Protein AF-A0A2V2ZQM9-F1 (afdb_monomer_lite)

Sequence (238 aa):
MFIYQLVKEYKKRFGFKNILLRNVKMNKWILFYLLTSVCFPIIISILFYFDLIIWMVLSIVVYFIILYFGGEQHKKKMIKLKPTNTLGYDVQPFRKMLSEIFSITSDEQLLRLDEIIKREISAVEYNRKYPLSDIIRQLFVALLITGLLSYAFFEIRDGNTEKATPLLAAYILVIGFTITLSGFLKQIREFGSSSYLNDISFLIHLSLLEVSIQTNPKQELEEDNYHLVLPSRKDKHK

Secondary structure (DSSP, 8-state):
-HHHHHHHHHHHHHSHHHHHHHHHHH-THHHHHHHHHHHHHHHHHHHHHTT-HHHHHHHHHHHHHHHHHHHHHHHHHHHHH--TT-TTT-SHHHHHHHHHHH---SHHHHHHHHHHHHHHHHHHHHHHS--HHHHHHHHHHHHHHHHHHHHHHHHHHTT-HHHHHHHHHHHHHHHHHHHHHHHHHHHHHHTSHHHHHHHHHHHHHHHHHHHHHHHHHHHHHHHHHHS-----TT-S--

pLDDT: mean 73.61, std 12.18, range [36.97, 90.56]

Organism: NCBI:txid665099

Foldseek 3Di:
DVLVVVLVVCCVQPNPVNVVVVLCVLPVCVVVLVVLLVCLLVVLLVCLVVVVVVVNVVSVVVNVVSVVVVVVVSVVSCVVCLDPPDLVRDLVVVVCCCCVPVVDDDLVSLVVVLVVLVVVLVVVVVVPVDVVVVVVVVVVLVCVLVVLVVVLVVCVVVVNVVVNSVSVSVSSSSVSVVVSVVVVVVVVVCSDSSVSSVSSSVSSVVVVVVVVVVVVVVVVVVVVVVPPPDDDPPPDDD

Structure (mmCIF, N/CA/C/O backbone):
data_AF-A0A2V2ZQM9-F1
#
_entry.id   AF-A0A2V2ZQM9-F1
#
loop_
_atom_site.group_PDB
_atom_site.id
_atom_site.type_symbol
_atom_site.label_atom_id
_atom_site.label_alt_id
_atom_site.label_comp_id
_atom_site.label_asym_id
_atom_site.label_entity_id
_atom_site.label_seq_id
_atom_site.pdbx_PDB_ins_code
_atom_site.Cartn_x
_atom_site.Cartn_y
_atom_site.Cartn_z
_atom_site.occupancy
_atom_site.B_iso_or_equiv
_atom_site.auth_seq_id
_atom_site.auth_comp_id
_atom_site.auth_asym_id
_atom_site.auth_atom_id
_atom_site.pdbx_PDB_model_num
ATOM 1 N N . MET A 1 1 ? -16.090 17.924 12.529 1.00 65.62 1 MET A N 1
ATOM 2 C CA . MET A 1 1 ? -15.029 18.082 13.558 1.00 65.62 1 MET A CA 1
ATOM 3 C C . MET A 1 1 ? -14.818 16.807 14.380 1.00 65.62 1 MET A C 1
ATOM 5 O O . MET A 1 1 ? -13.676 16.384 14.509 1.00 65.62 1 MET A O 1
ATOM 9 N N . PHE A 1 2 ? -15.888 16.152 14.847 1.00 74.75 2 PHE A N 1
ATOM 10 C CA . PHE A 1 2 ? -15.822 14.882 15.590 1.00 74.75 2 PHE A CA 1
ATOM 11 C C . PHE A 1 2 ? -15.135 13.735 14.819 1.00 74.75 2 PHE A C 1
ATOM 13 O O . PHE A 1 2 ? -14.158 13.177 15.307 1.00 74.75 2 PHE A O 1
ATOM 20 N N . ILE A 1 3 ? -15.551 13.454 13.573 1.00 73.81 3 ILE A N 1
ATOM 21 C CA . ILE A 1 3 ? -14.949 12.398 12.727 1.00 73.81 3 ILE A CA 1
ATOM 22 C C . ILE A 1 3 ? -13.438 12.614 12.540 1.00 73.81 3 ILE A C 1
ATOM 24 O O . ILE A 1 3 ? -12.645 11.681 12.614 1.00 73.81 3 ILE A O 1
ATOM 28 N N . TYR A 1 4 ? -13.011 13.864 12.357 1.00 75.19 4 TYR A N 1
ATOM 29 C CA . TYR A 1 4 ? -11.595 14.198 12.217 1.00 75.19 4 TYR A CA 1
ATOM 30 C C . TYR A 1 4 ? -10.792 13.898 13.493 1.00 75.19 4 TYR A C 1
ATOM 32 O O . TYR A 1 4 ? -9.694 13.348 13.415 1.00 75.19 4 TYR A O 1
ATOM 40 N N . GLN A 1 5 ? -11.335 14.220 14.673 1.00 78.19 5 GLN A N 1
ATOM 41 C CA . GLN A 1 5 ? -10.710 13.879 15.956 1.00 78.19 5 GLN A CA 1
ATOM 42 C C . GLN A 1 5 ? -10.673 12.363 16.187 1.00 78.19 5 GLN A C 1
ATOM 44 O O . GLN A 1 5 ? -9.638 11.847 16.606 1.00 78.19 5 GLN A O 1
ATOM 49 N N . LEU A 1 6 ? -11.747 11.654 15.832 1.00 79.00 6 LEU A N 1
ATOM 50 C CA . LEU A 1 6 ? -11.833 10.194 15.872 1.00 79.00 6 LEU A CA 1
ATOM 51 C C . LEU A 1 6 ? -10.734 9.551 15.013 1.00 79.00 6 LEU A C 1
ATOM 53 O O . LEU A 1 6 ? -9.946 8.754 15.513 1.00 79.00 6 LEU A O 1
ATOM 57 N N . VAL A 1 7 ? -10.595 9.972 13.752 1.00 79.44 7 VAL A N 1
ATOM 58 C CA . VAL A 1 7 ? -9.541 9.486 12.845 1.00 79.44 7 VAL A CA 1
ATOM 59 C C . VAL A 1 7 ? -8.144 9.856 13.354 1.00 79.44 7 VAL A C 1
ATOM 61 O O . VAL A 1 7 ? -7.204 9.073 13.210 1.00 79.44 7 VAL A O 1
ATOM 64 N N . LYS A 1 8 ? -7.974 11.031 13.971 1.00 81.75 8 LYS A N 1
ATOM 65 C CA . LYS A 1 8 ? -6.686 11.473 14.525 1.00 81.75 8 LYS A CA 1
ATOM 66 C C . LYS A 1 8 ? -6.245 10.609 15.708 1.00 81.75 8 LYS A C 1
ATOM 68 O O . LYS A 1 8 ? -5.095 10.167 15.728 1.00 81.75 8 LYS A O 1
ATOM 73 N N . GLU A 1 9 ? -7.131 10.349 16.664 1.00 79.38 9 GLU A N 1
ATOM 74 C CA . GLU A 1 9 ? -6.835 9.476 17.808 1.00 79.38 9 GLU A CA 1
ATOM 75 C C . GLU A 1 9 ? -6.686 8.014 17.379 1.00 79.38 9 GLU A C 1
ATOM 77 O O . GLU A 1 9 ? -5.758 7.328 17.820 1.00 79.38 9 GLU A O 1
ATOM 82 N N . TYR A 1 10 ? -7.496 7.571 16.415 1.00 78.88 10 TYR A N 1
ATOM 83 C CA . TYR A 1 10 ? -7.333 6.272 15.774 1.00 78.88 10 TYR A CA 1
ATOM 84 C C . TYR A 1 10 ? -5.939 6.119 15.156 1.00 78.88 10 TYR A C 1
ATOM 86 O O . TYR A 1 10 ? -5.198 5.201 15.503 1.00 78.88 10 TYR A O 1
ATOM 94 N N . LYS A 1 11 ? -5.507 7.080 14.333 1.00 80.19 11 LYS A N 1
ATOM 95 C CA . LYS A 1 11 ? -4.166 7.107 13.731 1.00 80.19 11 LYS A CA 1
ATOM 96 C C . LYS A 1 11 ? -3.056 7.164 14.783 1.00 80.19 11 LYS A C 1
ATOM 98 O O . LYS A 1 11 ? -1.988 6.588 14.582 1.00 80.19 11 LYS A O 1
ATOM 103 N N . LYS A 1 12 ? -3.273 7.845 15.909 1.00 79.94 12 LYS A N 1
ATOM 104 C CA . LYS A 1 12 ? -2.277 7.946 16.983 1.00 79.94 12 LYS A CA 1
ATOM 105 C C . LYS A 1 12 ? -2.029 6.608 17.672 1.00 79.94 12 LYS A C 1
ATOM 107 O O . LYS A 1 12 ? -0.885 6.349 18.034 1.00 79.94 12 LYS A O 1
ATOM 112 N N . ARG A 1 13 ? -3.057 5.767 17.850 1.00 72.44 13 ARG A N 1
ATOM 113 C CA . ARG A 1 13 ? -2.917 4.449 18.499 1.00 72.44 13 ARG A CA 1
ATOM 114 C C . ARG A 1 13 ? -2.646 3.323 17.496 1.00 72.44 13 ARG A C 1
ATOM 116 O O . ARG A 1 13 ? -1.727 2.537 17.719 1.00 72.44 13 ARG A O 1
ATOM 123 N N . PHE A 1 14 ? -3.357 3.307 16.372 1.00 72.06 14 PHE A N 1
ATOM 124 C CA . PHE A 1 14 ? -3.354 2.230 15.374 1.00 72.06 14 PHE A CA 1
ATOM 125 C C . PHE A 1 14 ? -2.719 2.614 14.030 1.00 72.06 14 PHE A C 1
ATOM 127 O O . PHE A 1 14 ? -2.782 1.846 13.081 1.00 72.06 14 PHE A O 1
ATOM 134 N N . GLY A 1 15 ? -2.092 3.784 13.911 1.00 74.12 15 GLY A N 1
ATOM 135 C CA . GLY A 1 15 ? -1.482 4.206 12.651 1.00 74.12 15 GLY A CA 1
ATOM 136 C C . GLY A 1 15 ? -0.219 3.430 12.273 1.00 74.12 15 GLY A C 1
ATOM 137 O O . GLY A 1 15 ? 0.411 2.755 13.095 1.00 74.12 15 GLY A O 1
ATOM 138 N N . PHE A 1 16 ? 0.200 3.620 11.018 1.00 69.31 16 PHE A N 1
ATOM 139 C CA . PHE A 1 16 ? 1.351 2.958 10.393 1.00 69.31 16 PHE A CA 1
ATOM 140 C C . PHE A 1 16 ? 2.598 2.891 11.280 1.00 69.31 16 PHE A C 1
ATOM 142 O O . PHE A 1 16 ? 3.175 1.822 11.447 1.00 69.31 16 PHE A O 1
ATOM 149 N N . LYS A 1 17 ? 2.997 4.012 11.899 1.00 75.62 17 LYS A N 1
ATOM 150 C CA . LYS A 1 17 ? 4.209 4.082 12.731 1.00 75.62 17 LYS A CA 1
ATOM 151 C C . LYS A 1 17 ? 4.166 3.088 13.896 1.00 75.62 17 LYS A C 1
ATOM 153 O O . LYS A 1 17 ? 5.154 2.406 14.152 1.00 75.62 17 LYS A O 1
ATOM 158 N N . ASN A 1 18 ? 3.031 2.989 14.584 1.00 74.38 18 ASN A N 1
ATOM 159 C CA . ASN A 1 18 ? 2.887 2.104 15.739 1.00 74.38 18 ASN A CA 1
ATOM 160 C C . ASN A 1 18 ? 2.771 0.643 15.320 1.00 74.38 18 ASN A C 1
ATOM 162 O O . ASN A 1 18 ? 3.360 -0.221 15.968 1.00 74.38 18 ASN A O 1
ATOM 166 N N . ILE A 1 19 ? 2.061 0.371 14.221 1.00 72.81 19 ILE A N 1
ATOM 167 C CA . ILE A 1 19 ? 1.987 -0.974 13.643 1.00 72.81 19 ILE A CA 1
ATOM 168 C C . ILE A 1 19 ? 3.387 -1.428 13.214 1.00 72.81 19 ILE A C 1
ATOM 170 O O . ILE A 1 19 ? 3.806 -2.520 13.587 1.00 72.81 19 ILE A O 1
ATOM 174 N N . LEU A 1 20 ? 4.146 -0.582 12.513 1.00 72.06 20 LEU A N 1
ATOM 175 C CA . LEU A 1 20 ? 5.498 -0.897 12.061 1.00 72.06 20 LEU A CA 1
ATOM 176 C C . LEU A 1 20 ? 6.443 -1.122 13.246 1.00 72.06 20 LEU A C 1
ATOM 178 O O . LEU A 1 20 ? 7.112 -2.150 13.299 1.00 72.06 20 LEU A O 1
ATOM 182 N N . LEU A 1 21 ? 6.444 -0.229 14.243 1.00 76.94 21 LEU A N 1
ATOM 183 C CA . LEU A 1 21 ? 7.242 -0.398 15.463 1.00 76.94 21 LEU A CA 1
ATOM 184 C C . LEU A 1 21 ? 6.904 -1.699 16.202 1.00 76.94 21 LEU A C 1
ATOM 186 O O . LEU A 1 21 ? 7.806 -2.396 16.667 1.00 76.94 21 LEU A O 1
ATOM 190 N N . ARG A 1 22 ? 5.620 -2.054 16.301 1.00 72.81 22 ARG A N 1
ATOM 191 C CA . ARG A 1 22 ? 5.189 -3.313 16.918 1.00 72.81 22 ARG A CA 1
ATOM 192 C C . ARG A 1 22 ? 5.639 -4.521 16.103 1.00 72.81 22 ARG A C 1
ATOM 194 O O . ARG A 1 22 ? 6.179 -5.462 16.678 1.00 72.81 22 ARG A O 1
ATOM 201 N N . ASN A 1 23 ? 5.460 -4.488 14.786 1.00 72.12 23 ASN A N 1
ATOM 202 C CA . ASN A 1 23 ? 5.855 -5.582 13.904 1.00 72.12 23 ASN A CA 1
ATOM 203 C C . ASN A 1 23 ? 7.372 -5.809 13.946 1.00 72.12 23 ASN A C 1
ATOM 205 O O . ASN A 1 23 ? 7.807 -6.954 14.010 1.00 72.12 23 ASN A O 1
ATOM 209 N N . VAL A 1 24 ? 8.173 -4.740 14.015 1.00 76.81 24 VAL A N 1
ATOM 210 C CA . VAL A 1 24 ? 9.631 -4.825 14.208 1.00 76.81 24 VAL A CA 1
ATOM 211 C C . VAL A 1 24 ? 9.984 -5.427 15.572 1.00 76.81 24 VAL A C 1
ATOM 213 O O . VAL A 1 24 ? 10.869 -6.279 15.650 1.00 76.81 24 VAL A O 1
ATOM 216 N N . LYS A 1 25 ? 9.278 -5.050 16.650 1.00 75.81 25 LYS A N 1
ATOM 217 C CA . LYS A 1 25 ? 9.479 -5.655 17.982 1.00 75.81 25 LYS A CA 1
ATOM 218 C C . LYS A 1 25 ? 9.134 -7.148 18.004 1.00 75.81 25 LYS A C 1
ATOM 220 O O . LYS A 1 25 ? 9.867 -7.926 18.604 1.00 75.81 25 LYS A O 1
ATOM 225 N N . MET A 1 26 ? 8.048 -7.550 17.346 1.00 70.19 26 MET A N 1
ATOM 226 C CA . MET A 1 26 ? 7.597 -8.946 17.282 1.00 70.19 26 MET A CA 1
ATOM 227 C C . MET A 1 26 ? 8.436 -9.812 16.339 1.00 70.19 26 MET A C 1
ATOM 229 O O . MET A 1 26 ? 8.630 -11.004 16.582 1.00 70.19 26 MET A O 1
ATOM 233 N N . ASN A 1 27 ? 8.917 -9.236 15.240 1.00 74.75 27 ASN A N 1
ATOM 234 C CA . ASN A 1 27 ? 9.713 -9.938 14.251 1.00 74.75 27 ASN A CA 1
ATOM 235 C C . ASN A 1 27 ? 10.838 -9.043 13.730 1.00 74.75 27 ASN A C 1
ATOM 237 O O . ASN A 1 27 ? 10.686 -8.370 12.714 1.00 74.75 27 ASN A O 1
ATOM 241 N N . LYS A 1 28 ? 12.007 -9.103 14.380 1.00 74.00 28 LYS A N 1
ATOM 242 C CA . LYS A 1 28 ? 13.205 -8.364 13.943 1.00 74.00 28 LYS A CA 1
ATOM 243 C C . LYS A 1 28 ? 13.591 -8.662 12.482 1.00 74.00 28 LYS A C 1
ATOM 245 O O . LYS A 1 28 ? 14.090 -7.781 11.793 1.00 74.00 28 LYS A O 1
ATOM 250 N N . TRP A 1 29 ? 13.270 -9.862 11.985 1.00 75.44 29 TRP A N 1
ATOM 251 C CA . TRP A 1 29 ? 13.488 -10.277 10.593 1.00 75.44 29 TRP A CA 1
ATOM 252 C C . TRP A 1 29 ? 12.661 -9.491 9.568 1.00 75.44 29 TRP A C 1
ATOM 254 O O . TRP A 1 29 ? 13.022 -9.465 8.397 1.00 75.44 29 TRP A O 1
ATOM 264 N N . ILE A 1 30 ? 11.596 -8.795 9.984 1.00 74.25 30 ILE A N 1
ATOM 265 C CA . ILE A 1 30 ? 10.796 -7.966 9.073 1.00 74.25 30 ILE A CA 1
ATOM 266 C C . ILE A 1 30 ? 11.623 -6.841 8.442 1.00 74.25 30 ILE A C 1
ATOM 268 O O . ILE A 1 30 ? 11.402 -6.483 7.288 1.00 74.25 30 ILE A O 1
ATOM 272 N N . LEU A 1 31 ? 12.609 -6.325 9.185 1.00 77.38 31 LEU A N 1
ATOM 273 C CA . LEU A 1 31 ? 13.514 -5.288 8.707 1.00 77.38 31 LEU A CA 1
ATOM 274 C C . LEU A 1 31 ? 14.449 -5.832 7.621 1.00 77.38 31 LEU A C 1
ATOM 276 O O . LEU A 1 31 ? 14.716 -5.139 6.646 1.00 77.38 31 LEU A O 1
ATOM 280 N N . PHE A 1 32 ? 14.890 -7.086 7.767 1.00 77.56 32 PHE A N 1
ATOM 281 C CA . PHE A 1 32 ? 15.699 -7.770 6.763 1.00 77.56 32 PHE A CA 1
ATOM 282 C C . PHE A 1 32 ? 14.916 -7.937 5.458 1.00 77.56 32 PHE A C 1
ATOM 284 O O . PHE A 1 32 ? 15.410 -7.533 4.415 1.00 77.56 32 PHE A O 1
ATOM 291 N N . TYR A 1 33 ? 13.666 -8.412 5.512 1.00 79.12 33 TYR A N 1
ATOM 292 C CA . TYR A 1 33 ? 12.836 -8.561 4.307 1.00 79.12 33 TYR A CA 1
ATOM 293 C C . TYR A 1 33 ? 12.563 -7.225 3.602 1.00 79.12 33 TYR A C 1
ATOM 295 O O . TYR A 1 33 ? 12.641 -7.148 2.375 1.00 79.12 33 TYR A O 1
ATOM 303 N N . LEU A 1 34 ? 12.287 -6.163 4.368 1.00 76.69 34 LEU A N 1
ATOM 304 C CA . LEU A 1 34 ? 12.129 -4.811 3.825 1.00 76.69 34 LEU A CA 1
ATOM 305 C C . LEU A 1 34 ? 13.411 -4.327 3.143 1.00 76.69 34 LEU A C 1
ATOM 307 O O . LEU A 1 34 ? 13.354 -3.824 2.024 1.00 76.69 34 LEU A O 1
ATOM 311 N N . LEU A 1 35 ? 14.563 -4.521 3.789 1.00 82.06 35 LEU A N 1
ATOM 312 C CA . LEU A 1 35 ? 15.858 -4.141 3.235 1.00 82.06 35 LEU A CA 1
ATOM 313 C C . LEU A 1 35 ? 16.157 -4.916 1.947 1.00 82.06 35 LEU A C 1
ATOM 315 O O . LEU A 1 35 ? 16.511 -4.307 0.943 1.00 82.06 35 LEU A O 1
ATOM 319 N N . THR A 1 36 ? 15.936 -6.235 1.933 1.00 78.75 36 THR A N 1
ATOM 320 C CA . THR A 1 36 ? 16.098 -7.061 0.729 1.00 78.75 36 THR A CA 1
ATOM 321 C C . THR A 1 36 ? 15.213 -6.560 -0.410 1.00 78.75 36 THR A C 1
ATOM 323 O O . THR A 1 36 ? 15.677 -6.477 -1.542 1.00 78.75 36 THR A O 1
ATOM 326 N N . SER A 1 37 ? 13.971 -6.156 -0.127 1.00 74.94 37 SER A N 1
ATOM 327 C CA . SER A 1 37 ? 13.068 -5.622 -1.151 1.00 74.94 37 SER A CA 1
ATOM 328 C C . SER A 1 37 ? 13.504 -4.281 -1.733 1.00 74.94 37 SER A C 1
ATOM 330 O O . SER A 1 37 ? 13.250 -4.036 -2.908 1.00 74.94 37 SER A O 1
ATOM 332 N N . VAL A 1 38 ? 14.151 -3.424 -0.943 1.00 80.00 38 VAL A N 1
ATOM 333 C CA . VAL A 1 38 ? 14.656 -2.124 -1.415 1.00 80.00 38 VAL A CA 1
ATOM 334 C C . VAL A 1 38 ? 15.996 -2.272 -2.137 1.00 80.00 38 VAL A C 1
ATOM 336 O O . VAL A 1 38 ? 16.249 -1.571 -3.112 1.00 80.00 38 VAL A O 1
ATOM 339 N N . CYS A 1 39 ? 16.854 -3.189 -1.690 1.00 81.62 39 CYS A N 1
ATOM 340 C CA . CYS A 1 39 ? 18.163 -3.421 -2.298 1.00 81.62 39 CYS A CA 1
ATOM 341 C C . CYS A 1 39 ? 18.090 -4.244 -3.591 1.00 81.62 39 CYS A C 1
ATOM 343 O O . CYS A 1 39 ? 18.988 -4.140 -4.424 1.00 81.62 39 CYS A O 1
ATOM 345 N N . PHE A 1 40 ? 17.040 -5.043 -3.788 1.00 82.44 40 PHE A N 1
ATOM 346 C CA . PHE A 1 40 ? 16.920 -5.932 -4.944 1.00 82.44 40 PHE A CA 1
ATOM 347 C C . PHE A 1 40 ? 17.015 -5.222 -6.314 1.00 82.44 40 PHE A C 1
ATOM 349 O O . PHE A 1 40 ? 17.824 -5.664 -7.131 1.00 82.44 40 PHE A O 1
ATOM 356 N N . PRO A 1 41 ? 16.317 -4.096 -6.577 1.00 79.06 41 PRO A N 1
ATOM 357 C CA . PRO A 1 41 ? 16.458 -3.362 -7.838 1.00 79.06 41 PRO A CA 1
ATOM 358 C C . PRO A 1 41 ? 17.889 -2.867 -8.088 1.00 79.06 41 PRO A C 1
ATOM 360 O O . PRO A 1 41 ? 18.359 -2.875 -9.223 1.00 79.06 41 PRO A O 1
ATOM 363 N N . ILE A 1 42 ? 18.601 -2.474 -7.027 1.00 83.06 42 ILE A N 1
ATOM 364 C CA . ILE A 1 42 ? 19.990 -2.000 -7.105 1.00 83.06 42 ILE A CA 1
ATOM 365 C C . ILE A 1 42 ? 20.911 -3.159 -7.497 1.00 83.06 42 ILE A C 1
ATOM 367 O O . ILE A 1 42 ? 21.720 -3.020 -8.409 1.00 83.06 42 ILE A O 1
ATOM 371 N N . ILE A 1 43 ? 20.749 -4.319 -6.852 1.00 84.56 43 ILE A N 1
ATOM 372 C CA . ILE A 1 43 ? 21.539 -5.524 -7.136 1.00 84.56 43 ILE A CA 1
ATOM 373 C C . ILE A 1 43 ? 21.322 -5.982 -8.582 1.00 84.56 43 ILE A C 1
ATOM 375 O O . ILE A 1 43 ? 22.296 -6.222 -9.289 1.00 84.56 43 ILE A O 1
ATOM 379 N N . ILE A 1 44 ? 20.070 -6.038 -9.049 1.00 82.50 44 ILE A N 1
ATOM 380 C CA . ILE A 1 44 ? 19.748 -6.394 -10.440 1.00 82.50 44 ILE A CA 1
ATOM 381 C C . ILE A 1 44 ? 20.401 -5.418 -11.425 1.00 82.50 44 ILE A C 1
ATOM 383 O O . ILE A 1 44 ? 20.970 -5.849 -12.421 1.00 82.50 44 ILE A O 1
ATOM 387 N N . SER A 1 45 ? 20.375 -4.118 -11.129 1.00 77.44 45 SER A N 1
ATOM 388 C CA . SER A 1 45 ? 20.956 -3.092 -12.006 1.00 77.44 45 SER A CA 1
ATOM 389 C C . SER A 1 45 ? 22.477 -3.204 -12.107 1.00 77.44 45 SER A C 1
ATOM 391 O O . SER A 1 45 ? 23.035 -3.066 -13.192 1.00 77.44 45 SER A O 1
ATOM 393 N N . ILE A 1 46 ? 23.151 -3.501 -10.991 1.00 83.31 46 ILE A N 1
ATOM 394 C CA . ILE A 1 46 ? 24.598 -3.751 -10.968 1.00 83.31 46 ILE A CA 1
ATOM 395 C C . ILE A 1 46 ? 24.931 -5.013 -11.770 1.00 83.31 46 ILE A C 1
ATOM 397 O O . ILE A 1 46 ? 25.839 -4.997 -12.594 1.00 83.31 46 ILE A O 1
ATOM 401 N N . LEU A 1 47 ? 24.189 -6.103 -11.560 1.00 85.62 47 LEU A N 1
ATOM 402 C CA . LEU A 1 47 ? 24.414 -7.361 -12.278 1.00 85.62 47 LEU A CA 1
ATOM 403 C C . LEU A 1 47 ? 24.169 -7.225 -13.784 1.00 85.62 47 LEU A C 1
ATOM 405 O O . LEU A 1 47 ? 24.894 -7.835 -14.565 1.00 85.62 47 LEU A O 1
ATOM 409 N N . PHE A 1 48 ? 23.192 -6.406 -14.176 1.00 81.12 48 PHE A N 1
ATOM 410 C CA . PHE A 1 48 ? 22.940 -6.060 -15.571 1.00 81.12 48 PHE A CA 1
ATOM 411 C C . PHE A 1 48 ? 24.097 -5.250 -16.172 1.00 81.12 48 PHE A C 1
ATOM 413 O O . PHE A 1 48 ? 24.530 -5.552 -17.273 1.00 81.12 48 PHE A O 1
ATOM 420 N N . TYR A 1 49 ? 24.651 -4.277 -15.439 1.00 80.25 49 TYR A N 1
ATOM 421 C CA . TYR A 1 49 ? 25.792 -3.476 -15.907 1.00 80.25 49 TYR A CA 1
ATOM 422 C C . TYR A 1 49 ? 27.057 -4.310 -16.175 1.00 80.25 49 TYR A C 1
ATOM 424 O O . TYR A 1 49 ? 27.822 -3.995 -17.079 1.00 80.25 49 TYR A O 1
ATOM 432 N N . PHE A 1 50 ? 27.283 -5.368 -15.394 1.00 84.31 50 PHE A N 1
ATOM 433 C CA . PHE A 1 50 ? 28.429 -6.269 -15.562 1.00 84.31 50 PHE A CA 1
ATOM 434 C C . PHE A 1 50 ? 28.146 -7.472 -16.486 1.00 84.31 50 PHE A C 1
ATOM 436 O O . PHE A 1 50 ? 28.960 -8.392 -16.529 1.00 84.31 50 PHE A O 1
ATOM 443 N N . ASP A 1 51 ? 27.003 -7.503 -17.185 1.00 79.62 51 ASP A N 1
ATOM 444 C CA . ASP A 1 51 ? 26.572 -8.609 -18.061 1.00 79.62 51 ASP A CA 1
ATOM 445 C C . ASP A 1 51 ? 26.561 -9.998 -17.381 1.00 79.62 51 ASP A C 1
ATOM 447 O O . ASP A 1 51 ? 26.727 -11.053 -17.999 1.00 79.62 51 ASP A O 1
ATOM 451 N N . LEU A 1 52 ? 26.308 -10.036 -16.069 1.00 85.19 52 LEU A N 1
ATOM 452 C CA . LEU A 1 52 ? 26.317 -11.259 -15.263 1.00 85.19 52 LEU A CA 1
ATOM 453 C C . LEU A 1 52 ? 24.943 -11.954 -15.260 1.00 85.19 52 LEU A C 1
ATOM 455 O O . LEU A 1 52 ? 24.296 -12.103 -14.219 1.00 85.19 52 LEU A O 1
ATOM 459 N N . ILE A 1 53 ? 24.504 -12.425 -16.430 1.00 80.62 53 ILE A N 1
ATOM 460 C CA . ILE A 1 53 ? 23.152 -12.980 -16.656 1.00 80.62 53 ILE A CA 1
ATOM 461 C C . ILE A 1 53 ? 22.816 -14.139 -15.698 1.00 80.62 53 ILE A C 1
ATOM 463 O O . ILE A 1 53 ? 21.730 -14.167 -15.117 1.00 80.62 53 ILE A O 1
ATOM 467 N N . ILE A 1 54 ? 23.746 -15.076 -15.477 1.00 85.56 54 ILE A N 1
ATOM 468 C CA . ILE A 1 54 ? 23.532 -16.232 -14.581 1.00 85.56 54 ILE A CA 1
ATOM 469 C C . ILE A 1 54 ? 23.265 -15.768 -13.141 1.00 85.56 54 ILE A C 1
ATOM 471 O O . ILE A 1 54 ? 22.355 -16.263 -12.473 1.00 85.56 54 ILE A O 1
ATOM 475 N N . TRP A 1 55 ? 24.022 -14.775 -12.673 1.00 85.12 55 TRP A N 1
ATOM 476 C CA . TRP A 1 55 ? 23.872 -14.215 -11.331 1.00 85.12 55 TRP A CA 1
ATOM 477 C C . TRP A 1 55 ? 22.584 -13.408 -11.182 1.00 85.12 55 TRP A C 1
ATOM 479 O O . TRP A 1 55 ? 21.981 -13.416 -10.108 1.00 85.12 55 TRP A O 1
ATOM 489 N N . MET A 1 56 ? 22.125 -12.760 -12.254 1.00 83.88 56 MET A N 1
ATOM 490 C CA . MET A 1 56 ? 20.841 -12.059 -12.291 1.00 83.88 56 MET A CA 1
ATOM 491 C C . MET A 1 56 ? 19.667 -13.035 -12.121 1.00 83.88 56 MET A C 1
ATOM 493 O O . MET A 1 56 ? 18.797 -12.819 -11.280 1.00 83.88 56 MET A O 1
ATOM 497 N N . VAL A 1 57 ? 19.673 -14.161 -12.844 1.00 83.94 57 VAL A N 1
ATOM 498 C CA . VAL A 1 57 ? 18.642 -15.205 -12.691 1.00 83.94 57 VAL A CA 1
ATOM 499 C C . VAL A 1 57 ? 18.669 -15.796 -11.281 1.00 83.94 57 VAL A C 1
ATOM 501 O O . VAL A 1 57 ? 17.625 -15.911 -10.637 1.00 83.94 57 VAL A O 1
ATOM 504 N N . LEU A 1 58 ? 19.860 -16.110 -10.761 1.00 88.56 58 LEU A N 1
ATOM 505 C CA . LEU A 1 58 ? 20.013 -16.646 -9.409 1.00 88.56 58 LEU A CA 1
ATOM 506 C C . LEU A 1 58 ? 19.468 -15.680 -8.345 1.00 88.56 58 LEU A C 1
ATOM 508 O O . LEU A 1 58 ? 18.762 -16.099 -7.429 1.00 88.56 58 LEU A O 1
ATOM 512 N N . SER A 1 59 ? 19.752 -14.383 -8.471 1.00 85.88 59 SER A N 1
ATOM 513 C CA . SER A 1 59 ? 19.288 -13.376 -7.512 1.00 85.88 59 SER A CA 1
ATOM 514 C C . SER A 1 59 ? 17.772 -13.164 -7.563 1.00 85.88 59 SER A C 1
ATOM 516 O O . SER A 1 59 ? 17.166 -13.003 -6.502 1.00 85.88 59 SER A O 1
ATOM 518 N N . ILE A 1 60 ? 17.132 -13.268 -8.736 1.00 85.31 60 ILE A N 1
ATOM 519 C CA . ILE A 1 60 ? 15.660 -13.291 -8.855 1.00 85.31 60 ILE A CA 1
ATOM 520 C C . ILE A 1 60 ? 15.072 -14.480 -8.083 1.00 85.31 60 ILE A C 1
ATOM 522 O O . ILE A 1 60 ? 14.137 -14.312 -7.298 1.00 85.31 60 ILE A O 1
ATOM 526 N N . VAL A 1 61 ? 15.629 -15.680 -8.262 1.00 88.25 61 VAL A N 1
ATOM 527 C CA . VAL A 1 61 ? 15.151 -16.888 -7.568 1.00 88.25 61 VAL A CA 1
ATOM 528 C C . VAL A 1 61 ? 15.307 -16.745 -6.052 1.00 88.25 61 VAL A C 1
ATOM 530 O O . VAL A 1 61 ? 14.361 -16.996 -5.301 1.00 88.25 61 VAL A O 1
ATOM 533 N N . VAL A 1 62 ? 16.470 -16.276 -5.590 1.00 88.06 62 VAL A N 1
ATOM 534 C CA . VAL A 1 62 ? 16.733 -16.030 -4.163 1.00 88.06 62 VAL A CA 1
ATOM 535 C C . VAL A 1 62 ? 15.764 -14.993 -3.589 1.00 88.06 62 VAL A C 1
ATOM 537 O O . VAL A 1 62 ? 15.251 -15.184 -2.486 1.00 88.06 62 VAL A O 1
ATOM 540 N N . TYR A 1 63 ? 15.456 -13.931 -4.335 1.00 85.19 63 TYR A N 1
ATOM 541 C CA . TYR A 1 63 ? 14.499 -12.908 -3.917 1.00 85.19 63 TYR A CA 1
ATOM 542 C C . TYR A 1 63 ? 13.106 -13.488 -3.649 1.00 85.19 63 TYR A C 1
ATOM 544 O O . TYR A 1 63 ? 12.537 -13.255 -2.578 1.00 85.19 63 TYR A O 1
ATOM 552 N N . PHE A 1 64 ? 12.584 -14.308 -4.566 1.00 83.94 64 PHE A N 1
ATOM 553 C CA . PHE A 1 64 ? 11.286 -14.959 -4.381 1.00 83.94 64 PHE A CA 1
ATOM 554 C C . PHE A 1 64 ? 11.275 -15.922 -3.190 1.00 83.94 64 PHE A C 1
ATOM 556 O O . PHE A 1 64 ? 10.311 -15.929 -2.424 1.00 83.94 64 PHE A O 1
ATOM 563 N N . ILE A 1 65 ? 12.354 -16.683 -2.983 1.00 86.94 65 ILE A N 1
ATOM 564 C CA . ILE A 1 65 ? 12.492 -17.582 -1.828 1.00 86.94 65 ILE A CA 1
ATOM 565 C C . ILE A 1 65 ? 12.458 -16.785 -0.517 1.00 86.94 65 ILE A C 1
ATOM 567 O O . ILE A 1 65 ? 11.703 -17.127 0.396 1.00 86.94 65 ILE A O 1
ATOM 571 N N . ILE A 1 66 ? 13.233 -15.700 -0.424 1.00 84.94 66 ILE A N 1
ATOM 572 C CA . ILE A 1 66 ? 13.289 -14.853 0.775 1.00 84.94 66 ILE A CA 1
ATOM 573 C C . ILE A 1 66 ? 11.917 -14.242 1.072 1.00 84.94 66 ILE A C 1
ATOM 575 O O . ILE A 1 66 ? 11.474 -14.274 2.223 1.00 84.94 66 ILE A O 1
ATOM 579 N N . LEU A 1 67 ? 11.223 -13.724 0.054 1.00 81.62 67 LEU A N 1
ATOM 580 C CA . LEU A 1 67 ? 9.881 -13.168 0.223 1.00 81.62 67 LEU A CA 1
ATOM 581 C C . LEU A 1 67 ? 8.865 -14.221 0.669 1.00 81.62 67 LEU A C 1
ATOM 583 O O . LEU A 1 67 ? 8.080 -13.958 1.581 1.00 81.62 67 LEU A O 1
ATOM 587 N N . TYR A 1 68 ? 8.893 -15.409 0.064 1.00 83.38 68 TYR A N 1
ATOM 588 C CA . TYR A 1 68 ? 7.972 -16.491 0.396 1.00 83.38 68 TYR A CA 1
ATOM 589 C C . TYR A 1 68 ? 8.134 -16.940 1.853 1.00 83.38 68 TYR A C 1
ATOM 591 O O . TYR A 1 68 ? 7.176 -16.919 2.633 1.00 83.38 68 TYR A O 1
ATOM 599 N N . PHE A 1 69 ? 9.365 -17.265 2.263 1.00 82.50 69 PHE A N 1
ATOM 600 C CA . PHE A 1 69 ? 9.643 -17.657 3.645 1.00 82.50 69 PHE A CA 1
ATOM 601 C C . PHE A 1 69 ? 9.386 -16.515 4.631 1.00 82.50 69 PHE A C 1
ATOM 603 O O . PHE A 1 69 ? 8.879 -16.761 5.729 1.00 82.50 69 PHE A O 1
ATOM 610 N N . GLY A 1 70 ? 9.686 -15.271 4.251 1.00 77.88 70 GLY A N 1
ATOM 611 C CA . GLY A 1 70 ? 9.408 -14.105 5.081 1.00 77.88 70 GLY A CA 1
ATOM 612 C C . GLY A 1 70 ? 7.919 -13.879 5.321 1.00 77.88 70 GLY A C 1
ATOM 613 O O . GLY A 1 70 ? 7.513 -13.642 6.463 1.00 77.88 70 GLY A O 1
ATOM 614 N N . GLY A 1 71 ? 7.095 -14.030 4.282 1.00 75.56 71 GLY A N 1
ATOM 615 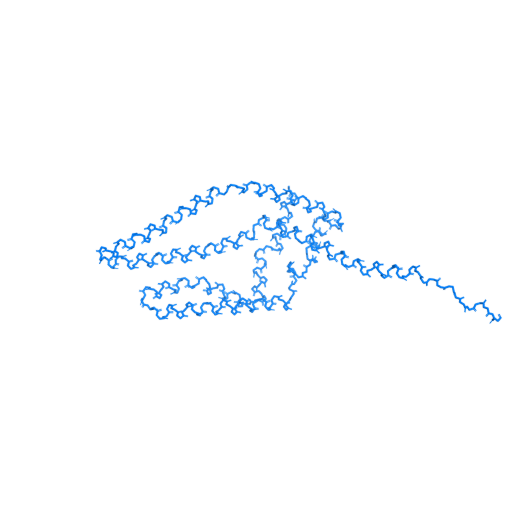C CA . GLY A 1 71 ? 5.640 -13.936 4.379 1.00 75.56 71 GLY A CA 1
ATOM 616 C C . GLY A 1 71 ? 5.049 -15.006 5.298 1.00 75.56 71 GLY A C 1
ATOM 617 O O . GLY A 1 71 ? 4.308 -14.688 6.232 1.00 75.56 71 GLY A O 1
ATOM 618 N N . GLU A 1 72 ? 5.443 -16.265 5.098 1.00 79.56 72 GLU A N 1
ATOM 619 C CA . GLU A 1 72 ? 4.985 -17.394 5.915 1.00 79.56 72 GLU A CA 1
ATOM 620 C C . GLU A 1 72 ? 5.409 -17.264 7.386 1.00 79.56 72 GLU A C 1
ATOM 622 O O . GLU A 1 72 ? 4.594 -17.453 8.296 1.00 79.56 72 GLU A O 1
ATOM 627 N N . GLN A 1 73 ? 6.664 -16.885 7.655 1.00 79.25 73 GLN A N 1
ATOM 628 C CA . GLN A 1 73 ? 7.125 -16.664 9.027 1.00 79.25 73 GLN A CA 1
ATOM 629 C C . GLN A 1 73 ? 6.380 -15.517 9.710 1.00 79.25 73 GLN A C 1
ATOM 631 O O . GLN A 1 73 ? 6.013 -15.634 10.884 1.00 79.25 73 GLN A O 1
ATOM 636 N N . HIS A 1 74 ? 6.148 -14.415 8.995 1.00 73.00 74 HIS A N 1
ATOM 637 C CA . HIS A 1 74 ? 5.413 -13.278 9.532 1.00 73.00 74 HIS A CA 1
ATOM 638 C C . HIS A 1 74 ? 3.974 -13.668 9.893 1.00 73.00 74 HIS A C 1
ATOM 640 O O . HIS A 1 74 ? 3.531 -13.412 11.015 1.00 73.00 74 HIS A O 1
ATOM 646 N N . LYS A 1 75 ? 3.280 -14.376 8.993 1.00 72.81 75 LYS A N 1
ATOM 647 C CA . LYS A 1 75 ? 1.911 -14.859 9.214 1.00 72.81 75 LYS A CA 1
ATOM 648 C C . LYS A 1 75 ? 1.827 -15.791 10.426 1.00 72.81 75 LYS A C 1
ATOM 650 O O . LYS A 1 75 ? 1.002 -15.576 11.313 1.00 72.81 75 LYS A O 1
ATOM 655 N N . LYS A 1 76 ? 2.731 -16.774 10.524 1.00 75.12 76 LYS A N 1
ATOM 656 C CA . LYS A 1 76 ? 2.775 -17.720 11.654 1.00 75.12 76 LYS A CA 1
ATOM 657 C C . LYS A 1 76 ? 3.026 -17.023 12.991 1.00 75.12 76 LYS A C 1
ATOM 659 O O . LYS A 1 76 ? 2.385 -17.365 13.984 1.00 75.12 76 LYS A O 1
ATOM 664 N N . LYS A 1 77 ? 3.931 -16.038 13.036 1.00 71.06 77 LYS A N 1
ATOM 665 C CA . LYS A 1 77 ? 4.201 -15.267 14.262 1.00 71.06 77 LYS A CA 1
ATOM 666 C C . LYS A 1 77 ? 3.033 -14.362 14.649 1.00 71.06 77 LYS A C 1
ATOM 668 O O . LYS A 1 77 ? 2.729 -14.280 15.835 1.00 71.06 77 LYS A O 1
ATOM 673 N N . MET A 1 78 ? 2.355 -13.735 13.686 1.00 65.50 78 MET A N 1
ATOM 674 C CA . MET A 1 78 ? 1.169 -12.918 13.967 1.00 65.50 78 MET A CA 1
ATOM 675 C C . MET A 1 78 ? 0.036 -13.731 14.602 1.00 65.50 78 MET A C 1
ATOM 677 O O . MET A 1 78 ? -0.552 -13.271 15.575 1.00 65.50 78 MET A O 1
ATOM 681 N N . ILE A 1 79 ? -0.229 -14.943 14.102 1.00 67.00 79 ILE A 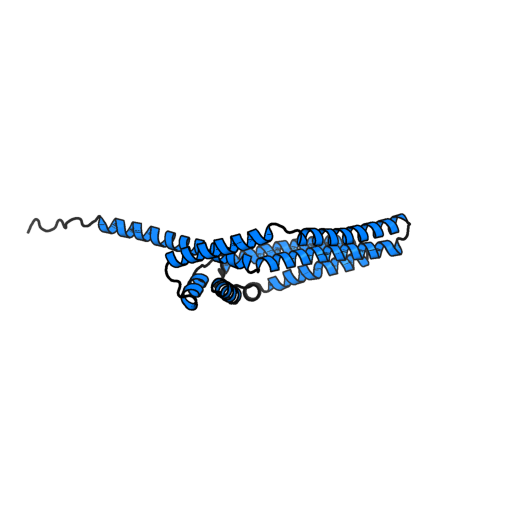N 1
ATOM 682 C CA . ILE A 1 79 ? -1.285 -15.818 14.639 1.00 67.00 79 ILE A CA 1
ATOM 683 C C . ILE A 1 79 ? -0.943 -16.284 16.062 1.00 67.00 79 ILE A C 1
ATOM 685 O O . ILE A 1 79 ? -1.797 -16.261 16.945 1.00 67.00 79 ILE A O 1
ATOM 689 N N . LYS A 1 80 ? 0.312 -16.687 16.308 1.00 64.19 80 LYS A N 1
ATOM 690 C CA . LYS A 1 80 ? 0.733 -17.212 17.619 1.00 64.19 80 LYS A CA 1
ATOM 691 C C . LYS A 1 80 ? 0.774 -16.152 18.718 1.00 64.19 80 LYS A C 1
ATOM 693 O O . LYS A 1 80 ? 0.478 -16.467 19.863 1.00 64.19 80 LYS A O 1
ATOM 698 N N . LEU A 1 81 ? 1.181 -14.926 18.391 1.00 59.47 81 LEU A N 1
ATOM 699 C CA . LEU A 1 81 ? 1.469 -13.902 19.397 1.00 59.47 81 LEU A CA 1
ATOM 700 C C . LEU A 1 81 ? 0.247 -13.085 19.836 1.00 59.47 81 LEU A C 1
ATOM 702 O O . LEU A 1 81 ? 0.404 -12.324 20.784 1.00 59.47 81 LEU A O 1
ATOM 706 N N . LYS A 1 82 ? -0.914 -13.211 19.162 1.00 60.28 82 LYS A N 1
ATOM 707 C CA . LYS A 1 82 ? -2.154 -12.430 19.407 1.00 60.28 82 LYS A CA 1
ATOM 708 C C . LYS A 1 82 ? -1.866 -11.034 19.991 1.00 60.28 82 LYS A C 1
ATOM 710 O O . LYS A 1 82 ? -2.187 -10.766 21.149 1.00 60.28 82 LYS A O 1
ATOM 715 N N . PRO A 1 83 ? -1.158 -10.166 19.251 1.00 54.97 83 PRO A N 1
ATOM 716 C CA . PRO A 1 83 ? -0.549 -8.996 19.863 1.00 54.97 83 PRO A CA 1
ATOM 717 C C . PRO A 1 83 ? -1.617 -8.053 20.407 1.00 54.97 83 PRO A C 1
ATOM 719 O O . PRO A 1 83 ? -2.566 -7.715 19.694 1.00 54.97 83 PRO A O 1
ATOM 722 N N . THR A 1 84 ? -1.428 -7.553 21.626 1.00 46.38 84 THR A N 1
ATOM 723 C CA . THR A 1 84 ? -2.292 -6.506 22.174 1.00 46.38 84 THR A CA 1
ATOM 724 C C . THR A 1 84 ? -2.352 -5.323 21.191 1.00 46.38 84 THR A C 1
ATOM 726 O O . THR A 1 84 ? -1.349 -4.920 20.583 1.00 46.38 84 THR A O 1
ATOM 729 N N . ASN A 1 85 ? -3.562 -4.804 20.956 1.00 48.69 85 ASN A N 1
ATOM 730 C CA . ASN A 1 85 ? -3.865 -3.751 19.973 1.00 48.69 85 ASN A CA 1
ATOM 731 C C . ASN A 1 85 ? -3.809 -4.178 18.488 1.00 48.69 85 ASN A C 1
ATOM 733 O O . ASN A 1 85 ? -3.669 -3.307 17.620 1.00 48.69 85 ASN A O 1
ATOM 737 N N . THR A 1 86 ? -3.838 -5.474 18.148 1.00 50.97 86 THR A N 1
ATOM 738 C CA . THR A 1 86 ? -4.049 -5.910 16.751 1.00 50.97 86 THR A CA 1
ATOM 739 C C . THR A 1 86 ? -5.531 -6.069 16.441 1.00 50.97 86 THR A C 1
ATOM 741 O O . THR A 1 86 ? -6.219 -6.925 16.980 1.00 50.97 86 THR A O 1
ATOM 744 N N . LEU A 1 87 ? -5.991 -5.243 15.506 1.00 50.88 87 LEU A N 1
ATOM 745 C CA . LEU A 1 87 ? -7.397 -5.069 15.145 1.00 50.88 87 LEU A CA 1
ATOM 746 C C . LEU A 1 87 ? -8.050 -6.307 14.511 1.00 50.88 87 LEU A C 1
ATOM 748 O O . LEU A 1 87 ? -9.266 -6.414 14.503 1.00 50.88 87 LEU A O 1
ATOM 752 N N . GLY A 1 88 ? -7.253 -7.255 14.007 1.00 52.44 88 GLY A N 1
ATOM 753 C CA . GLY A 1 88 ? -7.763 -8.516 13.460 1.00 52.44 88 GLY A CA 1
ATOM 754 C C . GLY A 1 88 ? -8.047 -9.604 14.503 1.00 52.44 88 GLY A C 1
ATOM 755 O O . GLY A 1 88 ? -8.567 -10.646 14.124 1.00 52.44 88 GLY A O 1
ATOM 756 N N . TYR A 1 89 ? -7.675 -9.405 15.776 1.00 53.00 89 TYR A N 1
ATOM 757 C CA . TYR A 1 89 ? -7.733 -10.459 16.801 1.00 53.00 89 TYR A CA 1
ATOM 758 C C . TYR A 1 89 ? -8.353 -10.029 18.139 1.00 53.00 89 TYR A C 1
ATOM 760 O O . TYR A 1 89 ? -8.732 -10.910 18.906 1.00 53.00 89 TYR A O 1
ATOM 768 N N . ASP A 1 90 ? -8.447 -8.727 18.435 1.00 59.28 90 ASP A N 1
ATOM 769 C CA . ASP A 1 90 ? -8.998 -8.222 19.700 1.00 59.28 90 ASP A CA 1
ATOM 770 C C . ASP A 1 90 ? -9.624 -6.823 19.527 1.00 59.28 90 ASP A C 1
ATOM 772 O O . ASP A 1 90 ? -8.949 -5.868 19.122 1.00 59.28 90 ASP A O 1
ATOM 776 N N . VAL A 1 91 ? -10.921 -6.707 19.834 1.00 69.69 91 VAL A N 1
ATOM 777 C CA . VAL A 1 91 ? -11.723 -5.474 19.724 1.00 69.69 91 VAL A CA 1
ATOM 778 C C . VAL A 1 91 ? -11.654 -4.631 21.001 1.00 69.69 91 VAL A C 1
ATOM 780 O O . VAL A 1 91 ? -11.959 -3.434 20.980 1.00 69.69 91 VAL A O 1
ATOM 783 N N . GLN A 1 92 ? -11.194 -5.196 22.122 1.00 70.12 92 GLN A N 1
ATOM 784 C CA . GLN A 1 92 ? -11.145 -4.485 23.399 1.00 70.12 92 GLN A CA 1
ATOM 785 C C . GLN A 1 92 ? -10.319 -3.191 23.375 1.00 70.12 92 GLN A C 1
ATOM 787 O O . GLN A 1 92 ? -10.779 -2.191 23.930 1.00 70.12 92 GLN A O 1
ATOM 792 N N . PRO A 1 93 ? -9.149 -3.120 22.711 1.00 70.69 93 PRO A N 1
ATOM 793 C CA . PRO A 1 93 ? -8.383 -1.882 22.592 1.00 70.69 93 PRO A CA 1
ATOM 794 C C . PRO A 1 93 ? -9.143 -0.752 21.895 1.00 70.69 93 PRO A C 1
ATOM 796 O O . PRO A 1 93 ? -8.955 0.423 22.221 1.00 70.69 93 PRO A O 1
ATOM 799 N N . PHE A 1 94 ? -9.990 -1.110 20.929 1.00 74.94 94 PHE A N 1
ATOM 800 C CA . PHE A 1 94 ? -10.838 -0.175 20.203 1.00 74.94 94 PHE A CA 1
ATOM 801 C C . PHE A 1 94 ? -12.015 0.284 21.074 1.00 74.94 94 PHE A C 1
ATOM 803 O O . PHE A 1 94 ? -12.214 1.489 21.226 1.00 74.94 94 PHE A O 1
ATOM 810 N N . ARG A 1 95 ? -12.713 -0.644 21.748 1.00 71.75 95 ARG A N 1
ATOM 811 C CA . ARG A 1 95 ? -13.770 -0.300 22.720 1.00 71.75 95 ARG A CA 1
ATOM 812 C C . ARG A 1 95 ? -13.250 0.605 23.834 1.00 71.75 95 ARG A C 1
ATOM 814 O O . ARG A 1 95 ? -13.869 1.620 24.128 1.00 71.75 95 ARG A O 1
ATOM 821 N N . LYS A 1 96 ? -12.074 0.297 24.384 1.00 78.19 96 LYS A N 1
ATOM 822 C CA . LYS A 1 96 ? -11.428 1.096 25.431 1.00 78.19 96 LYS A CA 1
ATOM 823 C C . LYS A 1 96 ? -11.097 2.514 24.957 1.00 78.19 96 LYS A C 1
ATOM 825 O O . LYS A 1 96 ? -11.306 3.467 25.695 1.00 78.19 96 LYS A O 1
ATOM 830 N N . MET A 1 97 ? -10.635 2.681 23.714 1.00 80.19 97 MET A N 1
ATOM 831 C CA . MET A 1 97 ? -10.454 4.016 23.125 1.00 80.19 97 MET A CA 1
ATOM 832 C C . MET A 1 97 ? -11.780 4.784 23.057 1.00 80.19 97 MET A C 1
ATOM 834 O O . MET A 1 97 ? -11.819 5.955 23.434 1.00 80.19 97 MET A O 1
ATOM 838 N N . LEU A 1 98 ? -12.843 4.147 22.559 1.00 78.25 98 LEU A N 1
ATOM 839 C CA . LEU A 1 98 ? -14.148 4.789 22.401 1.00 78.25 98 LEU A CA 1
ATOM 840 C C . LEU A 1 98 ? -14.774 5.172 23.749 1.00 78.25 98 LEU A C 1
ATOM 842 O O . LEU A 1 98 ? -15.309 6.273 23.872 1.00 78.25 98 LEU A O 1
ATOM 846 N N . SER A 1 99 ? -14.638 4.323 24.769 1.00 75.44 99 SER A N 1
ATOM 847 C CA . SER A 1 99 ? -15.155 4.596 26.109 1.00 75.44 99 SER A CA 1
ATOM 848 C C . SER A 1 99 ? -14.343 5.660 26.854 1.00 75.44 99 SER A C 1
ATOM 850 O O . SER A 1 99 ? -14.925 6.529 27.493 1.00 75.44 99 SER A O 1
ATOM 852 N N . GLU A 1 100 ? -13.007 5.621 26.776 1.00 79.00 100 GLU A N 1
ATOM 853 C CA . GLU A 1 100 ? -12.132 6.544 27.519 1.00 79.00 100 GLU A CA 1
ATOM 854 C C . GLU A 1 100 ? -12.095 7.954 26.921 1.00 79.00 100 GLU A C 1
ATOM 856 O O . GLU A 1 100 ? -12.019 8.927 27.664 1.00 79.00 100 GLU A O 1
ATOM 861 N N . ILE A 1 101 ? -12.096 8.076 25.588 1.00 76.69 101 ILE A N 1
ATOM 862 C CA . ILE A 1 101 ? -11.887 9.368 24.910 1.00 76.69 101 ILE A CA 1
ATOM 863 C C . ILE A 1 101 ? -13.211 10.007 24.495 1.00 76.69 101 ILE A C 1
ATOM 865 O O . ILE A 1 101 ? -13.356 11.224 24.577 1.00 76.69 101 ILE A O 1
ATOM 869 N N . PHE A 1 102 ? -14.162 9.201 24.020 1.00 74.69 102 PHE A N 1
ATOM 870 C CA . PHE A 1 102 ? -15.407 9.694 23.428 1.00 74.69 102 PHE A CA 1
ATOM 871 C C . PHE A 1 102 ? -16.643 9.381 24.278 1.00 74.69 102 PHE A C 1
ATOM 873 O O . PHE A 1 102 ? -17.743 9.768 23.895 1.00 74.69 102 PHE A O 1
ATOM 880 N N . SER A 1 103 ? -16.467 8.698 25.417 1.00 75.69 103 SER A N 1
ATOM 881 C CA . SER A 1 103 ? -17.546 8.288 26.328 1.00 75.69 103 SER A CA 1
ATOM 882 C C . SER A 1 103 ? -18.675 7.514 25.635 1.00 75.69 103 SER A C 1
ATOM 884 O O . SER A 1 103 ? -19.826 7.575 26.059 1.00 75.69 103 SER A O 1
ATOM 886 N N . ILE A 1 104 ? -18.344 6.775 24.570 1.00 73.31 104 ILE A N 1
ATOM 887 C CA . ILE A 1 104 ? -19.291 5.919 23.851 1.00 73.31 104 ILE A CA 1
ATOM 888 C C . ILE A 1 104 ? -19.318 4.564 24.549 1.00 73.31 104 ILE A C 1
ATOM 890 O O . ILE A 1 104 ? -18.325 3.833 24.533 1.00 73.31 104 ILE A O 1
ATOM 894 N N . THR A 1 105 ? -20.447 4.243 25.173 1.00 70.50 105 THR A N 1
ATOM 895 C CA . THR A 1 105 ? -20.626 3.007 25.954 1.00 70.50 105 THR A CA 1
ATOM 896 C C . THR A 1 105 ? -21.821 2.172 25.500 1.00 70.50 105 THR A C 1
ATOM 898 O O . THR A 1 105 ? -21.842 0.976 25.773 1.00 70.50 105 THR A O 1
ATOM 901 N N . SER A 1 106 ? -22.785 2.772 24.793 1.00 75.00 106 SER A N 1
ATOM 902 C CA . SER A 1 106 ? -24.009 2.110 24.322 1.00 75.00 106 SER A CA 1
ATOM 903 C C . SER A 1 106 ? -23.893 1.614 22.875 1.00 75.00 106 SER A C 1
ATOM 905 O O . SER A 1 106 ? -23.323 2.293 22.015 1.00 75.00 106 SER A O 1
ATOM 907 N N . ASP A 1 107 ? -24.508 0.464 22.589 1.00 73.94 107 ASP A N 1
ATOM 908 C CA . ASP A 1 107 ? -24.596 -0.105 21.240 1.00 73.94 107 ASP A CA 1
ATOM 909 C C . ASP A 1 107 ? -25.375 0.810 20.273 1.00 73.94 107 ASP A C 1
ATOM 911 O O . ASP A 1 107 ? -25.019 0.927 19.100 1.00 73.94 107 ASP A O 1
ATOM 915 N N . GLU A 1 108 ? -26.369 1.564 20.759 1.00 72.50 108 GLU A N 1
ATOM 916 C CA . GLU A 1 108 ? -27.085 2.556 19.941 1.00 72.50 108 GLU A CA 1
ATOM 917 C C . GLU A 1 108 ? -26.180 3.720 19.518 1.00 72.50 108 GLU A C 1
ATOM 919 O O . GLU A 1 108 ? -26.285 4.238 18.403 1.00 72.50 108 GLU A O 1
ATOM 924 N N . GLN A 1 109 ? -25.268 4.141 20.398 1.00 74.00 109 GLN A N 1
ATOM 925 C CA . GLN A 1 109 ? -24.301 5.194 20.087 1.00 74.00 109 GLN A CA 1
ATOM 926 C C . GLN A 1 109 ? -23.279 4.712 19.049 1.00 74.00 109 GLN A C 1
ATOM 928 O O . GLN A 1 109 ? -22.888 5.487 18.174 1.00 74.00 109 GLN A O 1
ATOM 933 N N . LEU A 1 110 ? -22.893 3.432 19.100 1.00 77.62 110 LEU A N 1
ATOM 934 C CA . LEU A 1 110 ? -22.038 2.796 18.096 1.00 77.62 110 LEU A CA 1
ATOM 935 C C . LEU A 1 110 ? -22.728 2.701 16.728 1.00 77.62 110 LEU A C 1
ATOM 937 O O . LEU A 1 110 ? -22.107 3.019 15.716 1.00 77.62 110 LEU A O 1
ATOM 941 N N . LEU A 1 111 ? -24.014 2.341 16.688 1.00 79.62 111 LEU A N 1
ATOM 942 C CA . LEU A 1 111 ? -24.797 2.296 15.447 1.00 79.62 111 LEU A CA 1
ATOM 943 C C . LEU A 1 111 ? -24.949 3.681 14.805 1.00 79.62 111 LEU A C 1
ATOM 945 O O . LEU A 1 111 ? -24.739 3.832 13.601 1.00 79.62 111 LEU A O 1
ATOM 949 N N . ARG A 1 112 ? -25.241 4.718 15.603 1.00 75.69 112 ARG A N 1
ATOM 950 C CA . ARG A 1 112 ? -25.295 6.106 15.105 1.00 75.69 112 ARG A CA 1
ATOM 951 C C . ARG A 1 112 ? -23.942 6.578 14.579 1.00 75.69 112 ARG A C 1
ATOM 953 O O . ARG A 1 112 ? -23.883 7.299 13.584 1.00 75.69 112 ARG A O 1
ATOM 960 N N . LEU A 1 113 ? -22.853 6.177 15.237 1.00 79.38 113 LEU A N 1
ATOM 961 C CA . LEU A 1 113 ? -21.501 6.477 14.779 1.00 79.38 113 LEU A CA 1
ATOM 962 C C . LEU A 1 113 ? -21.207 5.817 13.425 1.00 79.38 113 LEU A C 1
ATOM 964 O O . LEU A 1 113 ? -20.683 6.484 12.535 1.00 79.38 113 LEU A O 1
ATOM 968 N N . ASP A 1 114 ? -21.567 4.546 13.254 1.00 80.44 114 ASP A N 1
ATOM 969 C CA . ASP A 1 114 ? -21.392 3.828 11.989 1.00 80.44 114 ASP A CA 1
ATOM 970 C C . ASP A 1 114 ? -22.181 4.474 10.841 1.00 80.44 114 ASP A C 1
ATOM 972 O O . ASP A 1 114 ? -21.641 4.677 9.753 1.00 80.44 114 ASP A O 1
ATOM 976 N N . GLU A 1 115 ? -23.425 4.892 11.088 1.00 81.25 115 GLU A N 1
ATOM 977 C CA . GLU A 1 115 ? -24.241 5.563 10.073 1.00 81.25 115 GLU A CA 1
ATOM 978 C C . GLU A 1 115 ? -23.601 6.882 9.599 1.00 81.25 115 GLU A C 1
ATOM 980 O O . GLU A 1 115 ? -23.531 7.164 8.399 1.00 81.25 115 GLU A O 1
ATOM 985 N N . ILE A 1 116 ? -23.071 7.673 10.536 1.00 81.38 116 ILE A N 1
ATOM 986 C CA . ILE A 1 116 ? -22.351 8.916 10.233 1.00 81.38 116 ILE A CA 1
ATOM 987 C C . ILE A 1 116 ? -21.069 8.624 9.438 1.00 81.38 116 ILE A C 1
ATOM 989 O O . ILE A 1 116 ? -20.767 9.330 8.474 1.00 81.38 116 ILE A O 1
ATOM 993 N N . ILE A 1 117 ? -20.331 7.570 9.798 1.00 82.44 117 ILE A N 1
ATOM 994 C CA . ILE A 1 117 ? -19.114 7.153 9.089 1.00 82.44 117 ILE A CA 1
ATOM 995 C C . ILE A 1 117 ? -19.437 6.708 7.656 1.00 82.44 117 ILE A C 1
ATOM 997 O O . ILE A 1 117 ? -18.754 7.133 6.725 1.00 82.44 117 ILE A O 1
ATOM 1001 N N . LYS A 1 118 ? -20.498 5.919 7.448 1.00 82.94 118 LYS A N 1
ATOM 1002 C CA . LYS A 1 118 ? -20.943 5.480 6.114 1.00 82.94 118 LYS A CA 1
ATOM 1003 C C . LYS A 1 118 ? -21.317 6.651 5.214 1.00 82.94 118 LYS A C 1
ATOM 1005 O O . LYS A 1 118 ? -20.927 6.672 4.046 1.00 82.94 118 LYS A O 1
ATOM 1010 N N . ARG A 1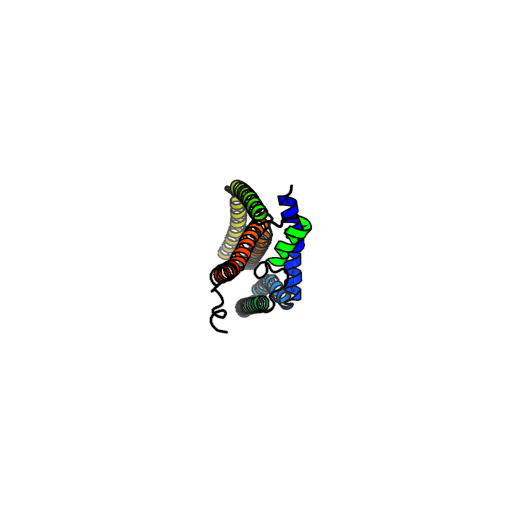 119 ? -22.014 7.656 5.753 1.00 79.75 119 ARG A N 1
ATOM 1011 C CA . ARG A 1 119 ? -22.324 8.887 5.009 1.00 79.75 119 ARG A CA 1
ATOM 1012 C C . ARG A 1 119 ? -21.050 9.625 4.598 1.00 79.75 119 ARG A C 1
ATOM 1014 O O . ARG A 1 119 ? -20.926 10.003 3.435 1.00 79.75 119 ARG A O 1
ATOM 1021 N N . GLU A 1 120 ? -20.074 9.748 5.494 1.00 76.31 120 GLU A N 1
ATOM 1022 C CA . GLU A 1 120 ? -18.787 10.381 5.182 1.00 76.31 120 GLU A CA 1
ATOM 1023 C C . GLU A 1 120 ? -18.004 9.603 4.106 1.00 76.31 120 GLU A C 1
ATOM 1025 O O . GLU A 1 120 ? -17.493 10.199 3.158 1.00 76.31 120 GLU A O 1
ATOM 1030 N N . ILE A 1 121 ? -17.953 8.268 4.198 1.00 80.31 121 ILE A N 1
ATOM 1031 C CA . ILE A 1 121 ? -17.312 7.409 3.187 1.00 80.31 121 ILE A CA 1
ATOM 1032 C C . ILE A 1 121 ? -17.975 7.611 1.822 1.00 80.31 121 ILE A C 1
ATOM 1034 O O . ILE A 1 121 ? -17.277 7.852 0.837 1.00 80.31 121 ILE A O 1
ATOM 1038 N N . SER A 1 122 ? -19.310 7.594 1.771 1.00 77.75 122 SER A N 1
ATOM 1039 C CA . SER A 1 122 ? -20.058 7.783 0.525 1.00 77.75 122 SER A CA 1
ATOM 1040 C C . SER A 1 122 ? -19.815 9.161 -0.106 1.00 77.75 122 SER A C 1
ATOM 1042 O O . SER A 1 122 ? -19.677 9.269 -1.324 1.00 77.75 122 SER A O 1
ATOM 1044 N N . ALA A 1 123 ? -19.663 10.211 0.710 1.00 74.19 123 ALA A N 1
ATOM 1045 C CA . ALA A 1 123 ? -19.323 11.550 0.237 1.00 74.19 123 ALA A CA 1
ATOM 1046 C C . ALA A 1 123 ? -17.897 11.609 -0.342 1.00 74.19 123 ALA A C 1
ATOM 1048 O O . ALA A 1 123 ? -17.657 12.246 -1.371 1.00 74.19 123 ALA A O 1
ATOM 1049 N N . VAL A 1 124 ? -16.943 10.908 0.279 1.00 71.88 124 VAL A N 1
ATOM 1050 C CA . VAL A 1 124 ? -15.561 10.801 -0.217 1.00 71.88 124 VAL A CA 1
ATOM 1051 C C . VAL A 1 124 ? -15.487 9.987 -1.514 1.00 71.88 124 VAL A C 1
ATOM 1053 O O . VAL A 1 124 ? -14.754 10.368 -2.429 1.00 71.88 124 VAL A O 1
ATOM 1056 N N . GLU A 1 125 ? -16.243 8.895 -1.627 1.00 73.06 125 GLU A N 1
ATOM 1057 C CA . GLU A 1 125 ? -16.319 8.085 -2.849 1.00 73.06 125 GLU A CA 1
ATOM 1058 C C . GLU A 1 125 ? -16.980 8.835 -4.003 1.00 73.06 125 GLU A C 1
ATOM 1060 O O . GLU A 1 125 ? -16.479 8.792 -5.128 1.00 73.06 125 GLU A O 1
ATOM 1065 N N . TYR A 1 126 ? -18.043 9.593 -3.728 1.00 68.00 126 TYR A N 1
ATOM 1066 C CA . TYR A 1 126 ? -18.689 10.441 -4.725 1.00 68.00 126 TYR A CA 1
ATOM 1067 C C . TYR A 1 126 ? -17.706 11.458 -5.327 1.00 68.00 126 TYR A C 1
ATOM 1069 O O . TYR A 1 126 ? -17.622 11.597 -6.547 1.00 68.00 126 TYR A O 1
ATOM 1077 N N . ASN A 1 127 ? -16.873 12.082 -4.489 1.00 62.41 127 ASN A N 1
ATOM 1078 C CA . ASN A 1 127 ? -15.831 13.014 -4.932 1.00 62.41 127 ASN A CA 1
ATOM 1079 C C . ASN A 1 127 ? -14.688 12.339 -5.718 1.00 62.41 127 ASN A C 1
ATOM 1081 O O . ASN A 1 127 ? -13.962 13.011 -6.448 1.00 62.41 127 ASN A O 1
ATOM 1085 N N . ARG A 1 128 ? -14.521 11.015 -5.602 1.00 62.19 128 ARG A N 1
ATOM 1086 C CA . ARG A 1 128 ? -13.510 10.224 -6.329 1.00 62.19 128 ARG A CA 1
ATOM 1087 C C . ARG A 1 128 ? -13.995 9.638 -7.651 1.00 62.19 128 ARG A C 1
ATOM 1089 O O . ARG A 1 128 ? -13.186 9.058 -8.373 1.00 62.19 128 ARG A O 1
ATOM 1096 N N . LYS A 1 129 ? -15.280 9.780 -7.984 1.00 59.91 129 LYS A N 1
ATOM 1097 C CA . LYS A 1 129 ? -15.924 9.103 -9.121 1.00 59.91 129 LYS A CA 1
ATOM 1098 C C . LYS A 1 129 ? -15.293 9.422 -10.487 1.00 59.91 129 LYS A C 1
ATOM 1100 O O . LYS A 1 129 ? -15.465 8.647 -11.422 1.00 59.91 129 LYS A O 1
ATOM 1105 N N . TYR A 1 130 ? -14.508 10.497 -10.591 1.00 59.69 130 TYR A N 1
ATOM 1106 C CA . TYR A 1 130 ? -13.774 10.856 -11.805 1.00 59.69 130 TYR A CA 1
ATOM 1107 C C . TYR A 1 130 ? -12.265 10.974 -11.547 1.00 59.69 130 TYR A C 1
ATOM 1109 O O . TYR A 1 130 ? -11.766 12.063 -11.253 1.00 59.69 130 TYR A O 1
ATOM 1117 N N . PRO A 1 131 ? -11.496 9.884 -11.703 1.00 68.31 131 PRO A N 1
ATOM 1118 C CA . PRO A 1 131 ? -10.050 9.885 -11.509 1.00 68.31 131 PRO A CA 1
ATOM 1119 C 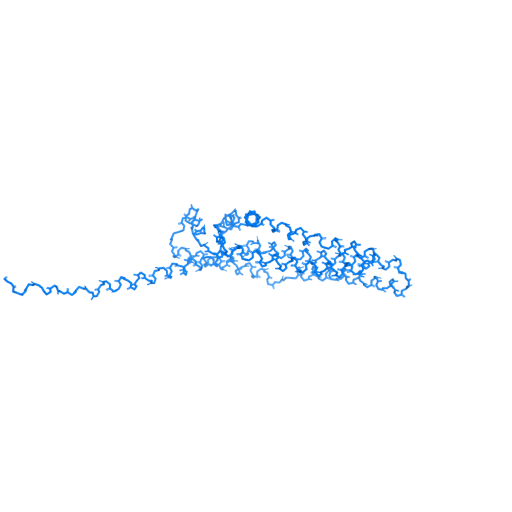C . PRO A 1 131 ? -9.309 10.433 -12.745 1.00 68.31 131 PRO A C 1
ATOM 1121 O O . PRO A 1 131 ? -8.284 9.894 -13.149 1.00 68.31 131 PRO A O 1
ATOM 1124 N N . LEU A 1 132 ? -9.811 11.502 -13.376 1.00 70.31 132 LEU A N 1
ATOM 1125 C CA . LEU A 1 132 ? -9.204 12.075 -14.588 1.00 70.31 132 LEU A CA 1
ATOM 1126 C C . LEU A 1 132 ? -7.737 12.465 -14.361 1.00 70.31 132 LEU A C 1
ATOM 1128 O O . LEU A 1 132 ? -6.886 12.188 -15.200 1.00 70.31 132 LEU A O 1
ATOM 1132 N N . SER A 1 133 ? -7.434 13.034 -13.194 1.00 72.12 133 SER A N 1
ATOM 1133 C CA . SER A 1 133 ? -6.063 13.365 -12.787 1.00 72.12 133 SER A CA 1
ATOM 1134 C C . SER A 1 133 ? -5.157 12.129 -12.724 1.00 72.12 133 SER A C 1
ATOM 1136 O O . SER A 1 133 ? -4.027 12.162 -13.212 1.00 72.12 133 SER A O 1
ATOM 1138 N N . ASP A 1 134 ? -5.663 11.009 -12.196 1.00 74.19 134 ASP A N 1
ATOM 1139 C CA . ASP A 1 134 ? -4.893 9.767 -12.098 1.00 74.19 134 ASP A CA 1
ATOM 1140 C C . ASP A 1 134 ? -4.658 9.147 -13.480 1.00 74.19 134 ASP A C 1
ATOM 1142 O O . ASP A 1 134 ? -3.546 8.708 -13.768 1.00 74.19 134 ASP A O 1
ATOM 1146 N N . ILE A 1 135 ? -5.670 9.167 -14.354 1.00 77.81 135 ILE A N 1
ATOM 1147 C CA . ILE A 1 135 ? -5.562 8.670 -15.732 1.00 77.81 135 ILE A CA 1
ATOM 1148 C C . ILE A 1 135 ? -4.521 9.481 -16.511 1.00 77.81 135 ILE A C 1
ATOM 1150 O O . ILE A 1 135 ? -3.619 8.899 -17.113 1.00 77.81 135 ILE A O 1
ATOM 1154 N N . ILE A 1 136 ? -4.591 10.816 -16.463 1.00 78.44 136 ILE A N 1
ATOM 1155 C CA . ILE A 1 136 ? -3.635 11.701 -17.149 1.00 78.44 136 ILE A CA 1
ATOM 1156 C C . ILE A 1 136 ? -2.212 11.452 -16.637 1.00 78.44 136 ILE A C 1
ATOM 1158 O O . ILE A 1 136 ? -1.269 11.347 -17.422 1.00 78.44 136 ILE A O 1
ATOM 1162 N N . ARG A 1 137 ? -2.049 11.299 -15.318 1.00 79.62 137 ARG A N 1
ATOM 1163 C CA . ARG A 1 137 ? -0.749 11.024 -14.703 1.00 79.62 137 ARG A CA 1
ATOM 1164 C C . ARG A 1 137 ? -0.176 9.676 -15.137 1.00 79.62 137 ARG A C 1
ATOM 1166 O O . ARG A 1 137 ? 1.012 9.599 -15.443 1.00 79.62 137 ARG A O 1
ATOM 1173 N N . GLN A 1 138 ? -0.997 8.627 -15.170 1.00 82.94 138 GLN A N 1
ATOM 1174 C CA . GLN A 1 138 ? -0.579 7.299 -15.627 1.00 82.94 138 GLN A CA 1
ATOM 1175 C C . GLN A 1 138 ? -0.199 7.309 -17.107 1.00 82.94 138 GLN A C 1
ATOM 1177 O O . GLN A 1 138 ? 0.834 6.748 -17.469 1.00 82.94 138 GLN A O 1
ATOM 1182 N N . LEU A 1 139 ? -0.980 7.998 -17.941 1.00 85.31 139 LEU A N 1
ATOM 1183 C CA . LEU A 1 139 ? -0.703 8.140 -19.367 1.00 85.31 139 LEU A CA 1
ATOM 1184 C C . LEU A 1 139 ? 0.639 8.844 -19.611 1.00 85.31 139 LEU A C 1
ATOM 1186 O O . LEU A 1 139 ? 1.433 8.392 -20.430 1.00 85.31 139 LEU A O 1
ATOM 1190 N N . PHE A 1 140 ? 0.928 9.910 -18.860 1.00 84.88 140 PHE A N 1
ATOM 1191 C CA . PHE A 1 140 ? 2.194 10.637 -18.960 1.00 84.88 140 PHE A CA 1
ATOM 1192 C C . PHE A 1 140 ? 3.402 9.760 -18.600 1.00 84.88 140 PHE A C 1
ATOM 1194 O O . PHE A 1 140 ? 4.387 9.722 -19.334 1.00 84.88 140 PHE A O 1
ATOM 1201 N N . VAL A 1 141 ? 3.315 9.004 -17.499 1.00 86.12 141 VAL A N 1
ATOM 1202 C CA . VAL A 1 141 ? 4.377 8.068 -17.094 1.00 86.12 141 VAL A CA 1
ATOM 1203 C C . VAL A 1 141 ? 4.560 6.963 -18.138 1.00 86.12 141 VAL A C 1
ATOM 1205 O O . VAL A 1 141 ? 5.692 6.653 -18.506 1.00 86.12 141 VAL A O 1
ATOM 1208 N N . ALA A 1 142 ? 3.464 6.405 -18.658 1.00 86.56 142 ALA A N 1
ATOM 1209 C CA . ALA A 1 142 ? 3.509 5.381 -19.697 1.00 86.56 142 ALA A CA 1
ATOM 1210 C C . ALA A 1 142 ? 4.165 5.896 -20.987 1.00 86.56 142 ALA A C 1
ATOM 1212 O O . ALA A 1 142 ? 4.969 5.182 -21.587 1.00 86.56 142 ALA A O 1
ATOM 1213 N N . LEU A 1 143 ? 3.880 7.139 -21.384 1.00 88.81 143 LEU A N 1
ATOM 1214 C CA . LEU A 1 143 ? 4.481 7.769 -22.559 1.00 88.81 143 LEU A CA 1
ATOM 1215 C C . LEU A 1 143 ? 6.001 7.906 -22.400 1.00 88.81 143 LEU A C 1
ATOM 1217 O O . LEU A 1 143 ? 6.735 7.551 -23.317 1.00 88.81 143 LEU A O 1
ATOM 1221 N N . LEU A 1 144 ? 6.483 8.333 -21.229 1.00 86.50 144 LEU A N 1
ATOM 1222 C CA . LEU A 1 144 ? 7.921 8.440 -20.954 1.00 86.50 144 LEU A CA 1
ATOM 1223 C C . LEU A 1 144 ? 8.628 7.079 -20.974 1.00 86.50 144 LEU A C 1
ATOM 1225 O O . LEU A 1 144 ? 9.682 6.944 -21.591 1.00 86.50 144 LEU A O 1
ATOM 1229 N N . ILE A 1 145 ? 8.039 6.062 -20.339 1.00 86.94 145 ILE A N 1
ATOM 1230 C CA . ILE A 1 145 ? 8.599 4.700 -20.302 1.00 86.94 145 ILE A CA 1
ATOM 1231 C C . ILE A 1 145 ? 8.656 4.107 -21.715 1.00 86.94 145 ILE A C 1
ATOM 1233 O O . ILE A 1 145 ? 9.682 3.565 -22.127 1.00 86.94 145 ILE A O 1
ATOM 1237 N N . THR A 1 146 ? 7.572 4.255 -22.479 1.00 89.06 146 THR A N 1
ATOM 1238 C CA . THR A 1 146 ? 7.480 3.745 -23.854 1.00 89.06 146 THR A CA 1
ATOM 1239 C C . THR A 1 146 ? 8.415 4.504 -24.795 1.00 89.06 146 THR A C 1
ATOM 1241 O O . THR A 1 146 ? 9.035 3.896 -25.666 1.00 89.06 146 THR A O 1
ATOM 1244 N N . GLY A 1 147 ? 8.562 5.818 -24.608 1.00 89.00 147 GLY A N 1
ATOM 1245 C CA . GLY A 1 147 ? 9.483 6.653 -25.375 1.00 89.00 147 GLY A CA 1
ATOM 1246 C C . GLY A 1 147 ? 10.945 6.273 -25.143 1.00 89.00 147 GLY A C 1
ATOM 1247 O O . GLY A 1 147 ? 11.686 6.102 -26.108 1.00 89.00 147 GLY A O 1
ATOM 1248 N N . LEU A 1 148 ? 11.338 6.050 -23.884 1.00 89.12 148 LEU A N 1
ATOM 1249 C CA . LEU A 1 148 ? 12.683 5.585 -23.532 1.00 89.12 148 LEU A CA 1
ATOM 1250 C C . LEU A 1 148 ? 12.989 4.218 -24.159 1.00 89.12 148 LEU A C 1
ATOM 1252 O O . LEU A 1 148 ? 14.056 4.035 -24.741 1.00 89.12 148 LEU A O 1
ATOM 1256 N N . LEU A 1 149 ? 12.038 3.281 -24.088 1.00 89.75 149 LEU A N 1
ATOM 1257 C CA . LEU A 1 149 ? 12.180 1.962 -24.704 1.00 89.75 149 LEU A CA 1
ATOM 1258 C C . LEU A 1 149 ? 12.309 2.050 -26.227 1.00 89.75 149 LEU A C 1
ATOM 1260 O O . LEU A 1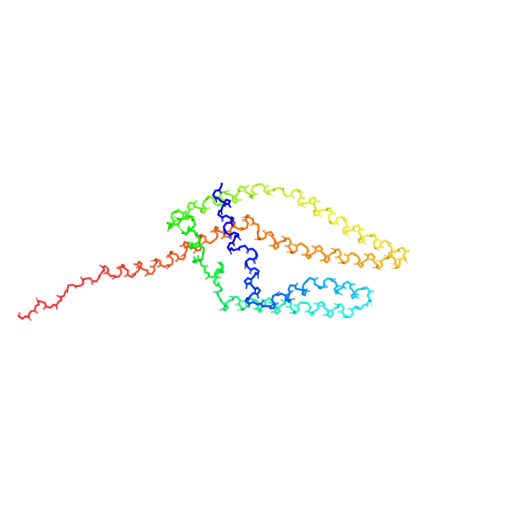 149 ? 13.174 1.409 -26.817 1.00 89.75 149 LEU A O 1
ATOM 1264 N N . SER A 1 150 ? 11.455 2.858 -26.858 1.00 90.50 150 SER A N 1
ATOM 1265 C CA . SER A 1 150 ? 11.461 3.046 -28.310 1.00 90.50 150 SER A CA 1
ATOM 1266 C C . SER A 1 150 ? 12.790 3.637 -28.774 1.00 90.50 150 SER A C 1
ATOM 1268 O O . SER A 1 150 ? 13.372 3.145 -29.734 1.00 90.50 150 SER A O 1
ATOM 1270 N N . TYR A 1 151 ? 13.304 4.645 -28.062 1.00 90.19 151 TYR A N 1
ATOM 1271 C CA . TYR A 1 151 ? 14.601 5.249 -28.360 1.00 90.19 151 TYR A CA 1
ATOM 1272 C C . TYR A 1 151 ? 15.754 4.247 -28.207 1.00 90.19 151 TYR A C 1
ATOM 1274 O O . TYR A 1 151 ? 16.600 4.154 -29.092 1.00 90.19 151 TYR A O 1
ATOM 1282 N N . ALA A 1 152 ? 15.739 3.428 -27.150 1.00 88.31 152 ALA A N 1
ATOM 1283 C CA . ALA A 1 152 ? 16.727 2.366 -26.975 1.00 88.31 152 ALA A CA 1
ATOM 1284 C C . ALA A 1 152 ? 16.713 1.371 -28.151 1.00 88.31 152 ALA A C 1
ATOM 1286 O O . ALA A 1 152 ? 17.769 1.035 -28.678 1.00 88.31 152 ALA A O 1
ATOM 1287 N N . PHE A 1 153 ? 15.533 0.947 -28.619 1.00 88.69 153 PHE A N 1
ATOM 1288 C CA . PHE A 1 153 ? 15.419 0.058 -29.782 1.00 88.69 153 PHE A CA 1
ATOM 1289 C C . PHE A 1 153 ? 15.843 0.710 -31.100 1.00 88.69 153 PHE A C 1
ATOM 1291 O O . PHE A 1 153 ? 16.411 0.022 -31.949 1.00 88.69 153 PHE A O 1
ATOM 1298 N N . PHE A 1 154 ? 15.600 2.011 -31.281 1.00 90.56 154 PHE A N 1
ATOM 1299 C CA . PHE A 1 154 ? 16.097 2.735 -32.450 1.00 90.56 154 PHE A CA 1
ATOM 1300 C C . PHE A 1 154 ? 17.628 2.749 -32.491 1.00 90.56 154 PHE A C 1
ATOM 1302 O O . PHE A 1 154 ? 18.195 2.403 -33.522 1.00 90.56 154 PHE A O 1
ATOM 1309 N N . GLU A 1 155 ? 18.299 3.021 -31.370 1.00 88.69 155 GLU A N 1
ATOM 1310 C CA . GLU A 1 155 ? 19.769 2.978 -31.300 1.00 88.69 155 GLU A CA 1
ATOM 1311 C C . GLU A 1 155 ? 20.325 1.559 -31.543 1.00 88.69 155 GLU A C 1
ATOM 1313 O O . GLU A 1 155 ? 21.367 1.414 -32.179 1.00 88.69 155 GLU A O 1
ATOM 1318 N N . ILE A 1 156 ? 19.620 0.498 -31.117 1.00 88.31 156 ILE A N 1
ATOM 1319 C CA . ILE A 1 156 ? 19.988 -0.897 -31.451 1.00 88.31 156 ILE A CA 1
ATOM 1320 C C . ILE A 1 156 ? 19.879 -1.140 -32.954 1.00 88.31 156 ILE A C 1
ATOM 1322 O O . ILE A 1 156 ? 20.786 -1.715 -33.555 1.00 88.31 156 ILE A O 1
ATOM 1326 N N . ARG A 1 157 ? 18.764 -0.720 -33.562 1.00 88.44 157 ARG A N 1
ATOM 1327 C CA . ARG A 1 157 ? 18.520 -0.889 -34.999 1.00 88.44 157 ARG A CA 1
ATOM 1328 C C . ARG A 1 157 ? 19.570 -0.160 -35.831 1.00 88.44 157 ARG A C 1
ATOM 1330 O O . ARG A 1 157 ? 20.011 -0.690 -36.845 1.00 88.44 157 ARG A O 1
ATOM 1337 N N . ASP A 1 158 ? 19.973 1.021 -35.384 1.00 90.25 158 ASP A N 1
ATOM 1338 C CA . ASP A 1 158 ? 20.959 1.856 -36.062 1.00 90.25 158 ASP A CA 1
ATOM 1339 C C . ASP A 1 158 ? 22.410 1.393 -35.770 1.00 90.25 158 ASP A C 1
ATOM 1341 O O . ASP A 1 158 ? 23.371 2.005 -36.234 1.00 90.25 158 ASP A O 1
ATOM 1345 N N . GLY A 1 159 ? 22.584 0.278 -35.043 1.00 86.06 159 GLY A N 1
ATOM 1346 C CA . GLY A 1 159 ? 23.870 -0.382 -34.791 1.00 86.06 159 GLY A CA 1
ATOM 1347 C C . GLY A 1 159 ? 24.695 0.233 -33.658 1.00 86.06 159 GLY A C 1
ATOM 1348 O O . GLY A 1 159 ? 25.837 -0.166 -33.440 1.00 86.06 159 GLY A O 1
ATOM 1349 N N . ASN A 1 160 ? 24.135 1.187 -32.914 1.00 87.31 160 ASN A N 1
ATOM 1350 C CA . ASN A 1 160 ? 24.832 1.952 -31.888 1.00 87.31 160 ASN A CA 1
ATOM 1351 C C . ASN A 1 160 ? 24.735 1.279 -30.510 1.00 87.31 160 ASN A C 1
ATOM 1353 O O . ASN A 1 160 ? 24.135 1.792 -29.557 1.00 87.31 160 ASN A O 1
ATOM 1357 N N . THR A 1 161 ? 25.318 0.085 -30.406 1.00 80.00 161 THR A N 1
ATOM 1358 C CA . THR A 1 161 ? 25.210 -0.775 -29.218 1.00 80.00 161 THR A CA 1
ATOM 1359 C C . THR A 1 161 ? 25.775 -0.126 -27.953 1.00 80.00 161 THR A C 1
ATOM 1361 O O . THR A 1 161 ? 25.243 -0.343 -26.869 1.00 80.00 161 THR A O 1
ATOM 1364 N N . GLU A 1 162 ? 26.791 0.733 -28.079 1.00 81.94 162 GLU A N 1
ATOM 1365 C CA . GLU A 1 162 ? 27.394 1.452 -26.947 1.00 81.94 162 GLU A CA 1
ATOM 1366 C C . GLU A 1 162 ? 26.428 2.437 -26.272 1.00 81.94 162 GLU A C 1
ATOM 1368 O O . GLU A 1 162 ? 26.509 2.649 -25.063 1.00 81.94 162 GLU A O 1
ATOM 1373 N N . LYS A 1 163 ? 25.483 3.017 -27.026 1.00 81.50 163 LYS A N 1
ATOM 1374 C CA . LYS A 1 163 ? 24.438 3.895 -26.473 1.00 81.50 163 LYS A CA 1
ATOM 1375 C C . LYS A 1 163 ? 23.175 3.133 -26.091 1.00 81.50 163 LYS A C 1
ATOM 1377 O O . LYS A 1 163 ? 22.518 3.487 -25.114 1.00 81.50 163 LYS A O 1
ATOM 1382 N N . ALA A 1 164 ? 22.846 2.073 -26.820 1.00 81.62 164 ALA A N 1
ATOM 1383 C CA . ALA A 1 164 ? 21.657 1.270 -26.566 1.00 81.62 164 ALA A CA 1
ATOM 1384 C C . ALA A 1 164 ? 21.686 0.533 -25.216 1.00 81.62 164 ALA A C 1
ATOM 1386 O O . ALA A 1 164 ? 20.694 0.541 -24.485 1.00 81.62 164 ALA A O 1
ATOM 1387 N N . THR A 1 165 ? 22.815 -0.087 -24.862 1.00 79.44 165 THR A N 1
ATOM 1388 C CA . THR A 1 165 ? 22.958 -0.857 -23.615 1.00 79.44 165 THR A CA 1
ATOM 1389 C C . THR A 1 165 ? 22.711 -0.017 -22.352 1.00 79.44 165 THR A C 1
ATOM 1391 O O . THR A 1 165 ? 21.887 -0.424 -21.526 1.00 79.44 165 THR A O 1
ATOM 1394 N N . PRO A 1 166 ? 23.318 1.177 -22.174 1.00 83.69 166 PRO A N 1
ATOM 1395 C CA . PRO A 1 166 ? 23.020 2.018 -21.015 1.00 83.69 166 PRO A CA 1
ATOM 1396 C C . PRO A 1 166 ? 21.584 2.568 -21.025 1.00 83.69 166 PRO A C 1
ATOM 1398 O O . PRO A 1 166 ? 20.995 2.730 -19.955 1.00 83.69 166 PRO A O 1
ATOM 1401 N N . LEU A 1 167 ? 20.979 2.803 -22.199 1.00 85.06 167 LEU A N 1
ATOM 1402 C CA . LEU A 1 167 ? 19.565 3.197 -22.304 1.00 85.06 167 LEU A CA 1
ATOM 1403 C C . LEU A 1 167 ? 18.618 2.078 -21.841 1.00 85.06 167 LEU A C 1
ATOM 1405 O O . LEU A 1 167 ? 17.660 2.348 -21.114 1.00 85.06 167 LEU A O 1
ATOM 1409 N N . LEU A 1 168 ? 18.906 0.821 -22.194 1.00 82.31 168 LEU A N 1
ATOM 1410 C CA . LEU A 1 168 ? 18.169 -0.344 -21.695 1.00 82.31 168 LEU A CA 1
ATOM 1411 C C . LEU A 1 168 ? 18.344 -0.533 -20.183 1.00 82.31 168 LEU A C 1
ATOM 1413 O O . LEU A 1 168 ? 17.363 -0.791 -19.484 1.00 82.31 168 LEU A O 1
ATOM 1417 N N . ALA A 1 169 ? 19.560 -0.353 -19.660 1.00 80.44 169 ALA A N 1
ATOM 1418 C CA . ALA A 1 169 ? 19.812 -0.402 -18.219 1.00 80.44 169 ALA A CA 1
ATOM 1419 C C . ALA A 1 169 ? 18.989 0.661 -17.470 1.00 80.44 169 ALA A C 1
ATOM 1421 O O . ALA A 1 169 ? 18.326 0.361 -16.473 1.00 80.44 169 ALA A O 1
ATOM 1422 N N . ALA A 1 170 ? 18.975 1.896 -17.983 1.00 82.56 170 ALA A N 1
ATOM 1423 C CA . ALA A 1 170 ? 18.178 2.988 -17.433 1.00 82.56 170 ALA A CA 1
ATOM 1424 C C . ALA A 1 170 ? 16.673 2.676 -17.473 1.00 82.56 170 ALA A C 1
ATOM 1426 O O . ALA A 1 170 ? 15.965 2.928 -16.498 1.00 82.56 170 ALA A O 1
ATOM 1427 N N . TYR A 1 171 ? 16.188 2.074 -18.561 1.00 84.94 171 TYR A N 1
ATOM 1428 C CA . TYR A 1 171 ? 14.800 1.632 -18.688 1.00 84.94 171 TYR A CA 1
ATOM 1429 C C . TYR A 1 171 ? 14.414 0.592 -17.625 1.00 84.94 171 TYR A C 1
ATOM 1431 O O . TYR A 1 171 ? 13.400 0.758 -16.941 1.00 84.94 171 TYR A O 1
ATOM 1439 N N . ILE A 1 172 ? 15.241 -0.441 -17.428 1.00 82.12 172 ILE A N 1
ATOM 1440 C CA . ILE A 1 172 ? 15.015 -1.474 -16.404 1.00 82.12 172 ILE A CA 1
ATOM 1441 C C . ILE A 1 172 ? 14.975 -0.844 -15.004 1.00 82.12 172 ILE A C 1
ATOM 1443 O O . ILE A 1 172 ? 14.090 -1.168 -14.208 1.00 82.12 172 ILE A O 1
ATOM 1447 N N . LEU A 1 173 ? 15.872 0.105 -14.718 1.00 81.50 173 LEU A N 1
ATOM 1448 C CA . LEU A 1 173 ? 15.881 0.860 -13.463 1.00 81.50 173 LEU A CA 1
ATOM 1449 C C . LEU A 1 173 ? 14.592 1.659 -13.247 1.00 81.50 173 LEU A C 1
ATOM 1451 O O . LEU A 1 173 ? 14.006 1.598 -12.165 1.00 81.50 173 LEU A O 1
ATOM 1455 N N . VAL A 1 174 ? 14.129 2.390 -14.265 1.00 83.94 174 VAL A N 1
ATOM 1456 C CA . VAL A 1 174 ? 12.906 3.207 -14.189 1.00 83.94 174 VAL A CA 1
ATOM 1457 C C . VAL A 1 174 ? 11.679 2.330 -13.939 1.00 83.94 174 VAL A C 1
ATOM 1459 O O . VAL A 1 174 ? 10.830 2.680 -13.113 1.00 83.94 174 VAL A O 1
ATOM 1462 N N . ILE A 1 175 ? 11.593 1.163 -14.583 1.00 82.88 175 ILE A N 1
ATOM 1463 C CA . ILE A 1 175 ? 10.518 0.193 -14.332 1.00 82.88 175 ILE A CA 1
ATOM 1464 C C . ILE A 1 175 ? 10.602 -0.385 -12.923 1.00 82.88 175 ILE A C 1
ATOM 1466 O O . ILE A 1 175 ? 9.607 -0.395 -12.197 1.00 82.88 175 ILE A O 1
ATOM 1470 N N . GLY A 1 176 ? 11.784 -0.828 -12.495 1.00 77.19 176 GLY A N 1
ATOM 1471 C CA . GLY A 1 176 ? 11.974 -1.352 -11.144 1.00 77.19 176 GLY A CA 1
ATOM 1472 C C . GLY A 1 176 ? 11.585 -0.324 -10.078 1.00 77.19 176 GLY A C 1
ATOM 1473 O O . GLY A 1 176 ? 10.872 -0.639 -9.119 1.00 77.19 176 GLY A O 1
ATOM 1474 N N . PHE A 1 177 ? 11.980 0.934 -10.280 1.00 80.56 177 PHE A N 1
ATOM 1475 C CA . PHE A 1 177 ? 11.637 2.036 -9.389 1.00 80.56 177 PHE A CA 1
ATOM 1476 C C . PHE A 1 177 ? 10.135 2.333 -9.385 1.00 80.56 177 PHE A C 1
ATOM 1478 O O . PHE A 1 177 ? 9.547 2.466 -8.314 1.00 80.56 177 PHE A O 1
ATOM 1485 N N . THR A 1 178 ? 9.483 2.392 -10.550 1.00 81.88 178 THR A N 1
ATOM 1486 C CA . THR A 1 178 ? 8.035 2.654 -10.633 1.00 81.88 178 THR A CA 1
ATOM 1487 C C . THR A 1 178 ? 7.200 1.539 -10.013 1.00 81.88 178 THR A C 1
ATOM 1489 O O . THR A 1 178 ? 6.235 1.846 -9.311 1.00 81.88 178 THR A O 1
ATOM 1492 N N . ILE A 1 179 ? 7.579 0.269 -10.180 1.00 78.06 179 ILE A N 1
ATOM 1493 C CA . ILE A 1 179 ? 6.920 -0.866 -9.511 1.00 78.06 179 ILE A CA 1
ATOM 1494 C C . ILE A 1 179 ? 7.061 -0.737 -7.990 1.00 78.06 179 ILE A C 1
ATOM 1496 O O . ILE A 1 179 ? 6.066 -0.813 -7.263 1.00 78.06 179 ILE A O 1
ATOM 1500 N N . THR A 1 180 ? 8.277 -0.475 -7.506 1.00 75.12 180 THR A N 1
ATOM 1501 C CA . THR A 1 180 ? 8.562 -0.338 -6.069 1.00 75.12 180 THR A CA 1
ATOM 1502 C C . THR A 1 180 ? 7.806 0.845 -5.462 1.00 75.12 180 THR A C 1
ATOM 1504 O O . THR A 1 180 ? 7.146 0.708 -4.431 1.00 75.12 180 THR A O 1
ATOM 1507 N N . LEU A 1 181 ? 7.837 2.001 -6.131 1.00 78.00 181 LEU A N 1
ATOM 1508 C CA . LEU A 1 181 ? 7.144 3.209 -5.697 1.00 78.00 181 LEU A CA 1
ATOM 1509 C C . LEU A 1 181 ? 5.624 3.019 -5.721 1.00 78.00 181 LEU A C 1
ATOM 1511 O O . LEU A 1 181 ? 4.950 3.446 -4.789 1.00 78.00 181 LEU A O 1
ATOM 1515 N N . SER A 1 182 ? 5.077 2.341 -6.731 1.00 74.25 182 SER A N 1
ATOM 1516 C CA . SER A 1 182 ? 3.643 2.033 -6.804 1.00 74.25 182 SER A CA 1
ATOM 1517 C C . SER A 1 182 ? 3.203 1.118 -5.662 1.00 74.25 182 SER A C 1
ATOM 1519 O O . SER A 1 182 ? 2.180 1.379 -5.029 1.00 74.25 182 SER A O 1
ATOM 1521 N N . GLY A 1 183 ? 3.994 0.087 -5.348 1.00 70.50 183 GLY A N 1
ATOM 1522 C CA . GLY A 1 183 ? 3.756 -0.781 -4.194 1.00 70.50 183 GLY A CA 1
ATOM 1523 C C . GLY A 1 183 ? 3.781 -0.005 -2.876 1.00 70.50 183 GLY A C 1
ATOM 1524 O O . GLY A 1 183 ? 2.858 -0.118 -2.068 1.00 70.50 183 GLY A O 1
ATOM 1525 N N . PHE A 1 184 ? 4.780 0.859 -2.697 1.00 71.50 184 PHE A N 1
ATOM 1526 C CA . PHE A 1 184 ? 4.904 1.710 -1.517 1.00 71.50 184 PHE A CA 1
ATOM 1527 C C . PHE A 1 184 ? 3.752 2.719 -1.385 1.00 71.50 184 PHE A C 1
ATOM 1529 O O . PHE A 1 184 ? 3.166 2.861 -0.313 1.00 71.50 184 PHE A O 1
ATOM 1536 N N . LEU A 1 185 ? 3.371 3.388 -2.477 1.00 73.44 185 LEU A N 1
ATOM 1537 C CA . LEU A 1 185 ? 2.245 4.323 -2.508 1.00 73.44 185 LEU A CA 1
ATOM 1538 C C . LEU A 1 185 ? 0.917 3.622 -2.220 1.00 73.44 185 LEU A C 1
ATOM 1540 O O . LEU A 1 185 ? 0.094 4.170 -1.488 1.00 73.44 185 LEU A O 1
ATOM 1544 N N . LYS A 1 186 ? 0.710 2.408 -2.747 1.00 71.38 186 LYS A N 1
ATOM 1545 C CA . LYS A 1 186 ? -0.459 1.583 -2.418 1.00 71.38 186 LYS A CA 1
ATOM 1546 C C . LYS A 1 186 ? -0.505 1.291 -0.921 1.00 71.38 186 LYS A C 1
ATOM 1548 O O . LYS A 1 186 ? -1.544 1.495 -0.301 1.00 71.38 186 LYS A O 1
ATOM 1553 N N . GLN A 1 187 ? 0.628 0.910 -0.339 1.00 67.06 187 GLN A N 1
ATOM 1554 C CA . GLN A 1 187 ? 0.729 0.642 1.089 1.00 67.06 187 GLN A CA 1
ATOM 1555 C C . GLN A 1 187 ? 0.447 1.903 1.919 1.00 67.06 187 GLN A C 1
ATOM 1557 O O . GLN A 1 187 ? -0.322 1.844 2.867 1.00 67.06 187 GLN A O 1
ATOM 1562 N N . ILE A 1 188 ? 0.960 3.078 1.530 1.00 67.38 188 ILE A N 1
ATOM 1563 C CA . ILE A 1 188 ? 0.610 4.358 2.176 1.00 67.38 188 ILE A CA 1
ATOM 1564 C C . ILE A 1 188 ? -0.883 4.676 2.034 1.00 67.38 188 ILE A C 1
ATOM 1566 O O . ILE A 1 188 ? -1.491 5.187 2.975 1.00 67.38 188 ILE A O 1
ATOM 1570 N N . ARG A 1 189 ? -1.487 4.384 0.876 1.00 66.12 189 ARG A N 1
ATOM 1571 C CA . ARG A 1 189 ? -2.913 4.626 0.621 1.00 66.12 189 ARG A CA 1
ATOM 1572 C C . ARG A 1 189 ? -3.806 3.811 1.557 1.00 66.12 189 ARG A C 1
ATOM 1574 O O . ARG A 1 189 ? -4.824 4.335 2.002 1.00 66.12 189 ARG A O 1
ATOM 1581 N N . GLU A 1 190 ? -3.404 2.586 1.891 1.00 63.94 190 GLU A N 1
ATOM 1582 C CA . GLU A 1 190 ? -4.058 1.739 2.905 1.00 63.94 190 GLU A CA 1
ATOM 1583 C C . GLU A 1 190 ? -3.990 2.351 4.322 1.00 63.94 190 GLU A C 1
ATOM 1585 O O . GLU A 1 190 ? -4.797 2.023 5.180 1.00 63.94 190 GLU A O 1
ATOM 1590 N N . PHE A 1 191 ? -3.105 3.324 4.567 1.00 61.97 191 PHE A N 1
ATOM 1591 C CA . PHE A 1 191 ? -3.037 4.111 5.810 1.00 61.97 191 PHE A CA 1
ATOM 1592 C C . PHE A 1 191 ? -3.649 5.519 5.675 1.00 61.97 191 PHE A C 1
ATOM 1594 O O . PHE A 1 191 ? -3.342 6.420 6.469 1.00 61.97 191 PHE A O 1
ATOM 1601 N N . GLY A 1 192 ? -4.486 5.735 4.656 1.00 66.81 192 GLY A N 1
ATOM 1602 C CA . GLY A 1 192 ? -5.220 6.979 4.428 1.00 66.81 192 GLY A CA 1
ATOM 1603 C C . GLY A 1 192 ? -6.438 7.143 5.344 1.00 66.81 192 GLY A C 1
ATOM 1604 O O . GLY A 1 192 ? -6.969 6.175 5.878 1.00 66.81 192 GLY A O 1
ATOM 1605 N N . SER A 1 193 ? -6.931 8.377 5.490 1.00 61.69 193 SER A N 1
ATOM 1606 C CA . SER A 1 193 ? -8.097 8.708 6.331 1.00 61.69 193 SER A CA 1
ATOM 1607 C C . SER A 1 193 ? -9.362 7.931 5.958 1.00 61.69 193 SER A C 1
ATOM 1609 O O . SER A 1 193 ? -10.053 7.444 6.842 1.00 61.69 193 SER A O 1
ATOM 1611 N N . SER A 1 194 ? -9.635 7.766 4.662 1.00 68.25 194 SER A N 1
ATOM 1612 C CA . SER A 1 194 ? -10.758 6.952 4.170 1.00 68.25 194 SER A CA 1
ATOM 1613 C C . SER A 1 194 ? -10.592 5.465 4.503 1.00 68.25 194 SER A C 1
ATOM 1615 O O . SER A 1 194 ? -11.571 4.817 4.855 1.00 68.25 194 SER A O 1
ATOM 1617 N N . SER A 1 195 ? -9.361 4.942 4.483 1.00 69.75 195 SER A N 1
ATOM 1618 C CA . SER A 1 195 ? -9.093 3.560 4.899 1.00 69.75 195 SER A CA 1
ATOM 1619 C C . SER A 1 195 ? -9.320 3.387 6.400 1.00 69.75 195 SER A C 1
ATOM 1621 O O . SER A 1 195 ? -9.980 2.446 6.813 1.00 69.75 195 SER A O 1
ATOM 1623 N N . TYR A 1 196 ? -8.882 4.353 7.215 1.00 74.69 196 TYR A N 1
ATOM 1624 C CA . TYR A 1 196 ? -9.159 4.334 8.651 1.00 74.69 196 TYR A CA 1
ATOM 1625 C C . TYR A 1 196 ? -10.651 4.423 8.974 1.00 74.69 196 TYR A C 1
ATOM 1627 O O . TYR A 1 196 ? -11.090 3.793 9.925 1.00 74.69 196 TYR A O 1
ATOM 1635 N N . LEU A 1 197 ? -11.444 5.169 8.200 1.00 75.88 197 LEU A N 1
ATOM 1636 C CA . LEU A 1 197 ? -12.900 5.195 8.374 1.00 75.88 197 LEU A CA 1
ATOM 1637 C C . LEU A 1 197 ? -13.538 3.834 8.072 1.00 75.88 197 LEU A C 1
ATOM 1639 O O . LEU A 1 197 ? -14.377 3.381 8.849 1.00 75.88 197 LEU A O 1
ATOM 1643 N N . ASN A 1 198 ? -13.097 3.162 7.005 1.00 77.62 198 ASN A N 1
ATOM 1644 C CA . ASN A 1 198 ? -13.535 1.800 6.691 1.00 77.62 198 ASN A CA 1
ATOM 1645 C C . ASN A 1 198 ? -13.142 0.811 7.798 1.00 77.62 198 ASN A C 1
ATOM 1647 O O . ASN A 1 198 ? -13.976 0.016 8.227 1.00 77.62 198 ASN A O 1
ATOM 1651 N N . ASP A 1 199 ? -11.911 0.896 8.308 1.00 71.56 199 ASP A N 1
ATOM 1652 C CA . ASP A 1 199 ? -11.448 0.045 9.408 1.00 71.56 199 ASP A CA 1
ATOM 1653 C C . ASP A 1 199 ? -12.271 0.272 10.683 1.00 71.56 199 ASP A C 1
ATOM 1655 O O . ASP A 1 199 ? -12.648 -0.680 11.361 1.00 71.56 199 ASP A O 1
ATOM 1659 N N . ILE A 1 200 ? -12.578 1.531 11.012 1.00 78.69 200 ILE A N 1
ATOM 1660 C CA . ILE A 1 200 ? -13.403 1.881 12.174 1.00 78.69 200 ILE A CA 1
ATOM 1661 C C . ILE A 1 200 ? -14.820 1.318 12.015 1.00 78.69 200 ILE A C 1
ATOM 1663 O O . ILE A 1 200 ? -15.324 0.715 12.958 1.00 78.69 200 ILE A O 1
ATOM 1667 N N . SER A 1 201 ? -15.452 1.468 10.845 1.00 78.50 201 SER A N 1
ATOM 1668 C CA . SER A 1 201 ? -16.782 0.893 10.577 1.00 78.50 201 SER A CA 1
ATOM 1669 C C . SER A 1 201 ? -16.769 -0.635 10.707 1.00 78.50 201 SER A C 1
ATOM 1671 O O . SER A 1 201 ? -17.617 -1.217 11.386 1.00 78.50 201 SER A O 1
ATOM 1673 N N . PHE A 1 202 ? -15.744 -1.296 10.161 1.00 77.06 202 PHE A N 1
ATOM 1674 C CA . PHE A 1 202 ? -15.556 -2.738 10.317 1.00 77.06 202 PHE A CA 1
ATOM 1675 C C . PHE A 1 202 ? -15.426 -3.154 11.790 1.00 77.06 202 PHE A C 1
ATOM 1677 O O . PHE A 1 202 ? -16.064 -4.112 12.226 1.00 77.06 202 PHE A O 1
ATOM 1684 N N . LEU A 1 203 ? -14.643 -2.417 12.581 1.00 73.62 203 LEU A N 1
ATOM 1685 C CA . LEU A 1 203 ? -14.466 -2.688 14.009 1.00 73.62 203 LEU A CA 1
ATOM 1686 C C . LEU A 1 203 ? -15.740 -2.464 14.817 1.00 73.62 203 LEU A C 1
ATOM 1688 O O . LEU A 1 203 ? -15.991 -3.220 15.752 1.00 73.62 203 LEU A O 1
ATOM 1692 N N . ILE A 1 204 ? -16.557 -1.470 14.459 1.00 78.25 204 ILE A N 1
ATOM 1693 C CA . ILE A 1 204 ? -17.871 -1.270 15.076 1.00 78.25 204 ILE A CA 1
ATOM 1694 C C . ILE A 1 204 ? -18.741 -2.506 14.834 1.00 78.25 204 ILE A C 1
ATOM 1696 O O . ILE A 1 204 ? -19.250 -3.082 15.796 1.00 78.25 204 ILE A O 1
ATOM 1700 N N . HIS A 1 205 ? -18.840 -2.975 13.589 1.00 75.62 205 HIS A N 1
ATOM 1701 C CA . HIS A 1 205 ? -19.591 -4.187 13.258 1.00 75.62 205 HIS A CA 1
ATOM 1702 C C . HIS A 1 205 ? -19.076 -5.429 13.993 1.00 75.62 205 HIS A C 1
ATOM 1704 O O . HIS A 1 205 ? -19.874 -6.176 14.559 1.00 75.62 205 HIS A O 1
ATOM 1710 N N . LEU A 1 206 ? -17.757 -5.626 14.048 1.00 75.31 206 LEU A N 1
ATOM 1711 C CA . LEU A 1 206 ? -17.152 -6.734 14.789 1.00 75.31 206 LEU A CA 1
ATOM 1712 C C . LEU A 1 206 ? -17.473 -6.643 16.291 1.00 75.31 206 LEU A C 1
ATOM 1714 O O . LEU A 1 206 ? -17.779 -7.649 16.923 1.00 75.31 206 LEU A O 1
ATOM 1718 N N . SER A 1 207 ? -17.458 -5.429 16.850 1.00 74.62 207 SER A N 1
ATOM 1719 C CA . SER A 1 207 ? -17.755 -5.178 18.262 1.00 74.62 207 SER A CA 1
ATOM 1720 C C . SER A 1 207 ? -19.215 -5.442 18.631 1.00 74.62 207 SER A C 1
ATOM 1722 O O . SER A 1 207 ? -19.482 -5.872 19.751 1.00 74.62 207 SER A O 1
ATOM 1724 N N . LEU A 1 208 ? -20.148 -5.167 17.716 1.00 75.62 208 LEU A N 1
ATOM 1725 C CA . LEU A 1 208 ? -21.573 -5.452 17.890 1.00 75.62 208 LEU A CA 1
ATOM 1726 C C . LEU A 1 208 ? -21.829 -6.956 17.766 1.00 75.62 208 LEU A C 1
ATOM 1728 O O . LEU A 1 208 ? -22.571 -7.526 18.562 1.00 75.62 208 LEU A O 1
ATOM 1732 N N . LEU A 1 209 ? -21.152 -7.612 16.818 1.00 74.62 209 LEU A N 1
ATOM 1733 C CA . LEU A 1 209 ? -21.218 -9.059 16.649 1.00 74.62 209 LEU A CA 1
ATOM 1734 C C . LEU A 1 209 ? -20.700 -9.790 17.896 1.00 74.62 209 LEU A C 1
ATOM 1736 O O . LEU A 1 209 ? -21.363 -10.699 18.385 1.00 74.62 209 LEU A O 1
ATOM 1740 N N . GLU A 1 210 ? -19.561 -9.369 18.450 1.00 74.00 210 GLU A N 1
ATOM 1741 C CA . GLU A 1 210 ? -18.996 -9.961 19.667 1.00 74.00 210 GLU A CA 1
ATOM 1742 C C . GLU A 1 210 ? -19.954 -9.848 20.860 1.00 74.00 210 GLU A C 1
ATOM 1744 O O . GLU A 1 210 ? -20.149 -10.831 21.573 1.00 74.00 210 GLU A O 1
ATOM 1749 N N . VAL A 1 211 ? -20.612 -8.695 21.040 1.00 73.06 211 VAL A N 1
ATOM 1750 C CA . VAL A 1 211 ? -21.647 -8.539 22.074 1.00 73.06 211 VAL A CA 1
ATOM 1751 C C . VAL A 1 211 ? -22.823 -9.466 21.812 1.00 73.06 211 VAL A C 1
ATOM 1753 O O . VAL A 1 211 ? -23.185 -10.204 22.720 1.00 73.06 211 VAL A O 1
ATOM 1756 N N . SER A 1 212 ? -23.352 -9.509 20.584 1.00 65.00 212 SER A N 1
ATOM 1757 C CA . SER A 1 212 ? -24.495 -10.370 20.244 1.00 65.00 212 SER A CA 1
ATOM 1758 C C . SER A 1 212 ? -24.221 -11.858 20.506 1.00 65.00 212 SER A C 1
ATOM 1760 O O . SER A 1 212 ? -25.065 -12.571 21.048 1.00 65.00 212 SER A O 1
ATOM 1762 N N . ILE A 1 213 ? -23.005 -12.321 20.197 1.00 70.62 213 ILE A N 1
ATOM 1763 C CA . ILE A 1 213 ? -22.566 -13.699 20.439 1.00 70.62 213 ILE A CA 1
ATOM 1764 C C . ILE A 1 213 ? -22.343 -13.956 21.931 1.00 70.62 213 ILE A C 1
ATOM 1766 O O . ILE A 1 213 ? -22.528 -15.082 22.368 1.00 70.62 213 ILE A O 1
ATOM 1770 N N . GLN A 1 214 ? -21.945 -12.958 22.724 1.00 68.00 214 GLN A N 1
ATOM 1771 C CA . GLN A 1 214 ? -21.784 -13.102 24.177 1.00 68.00 214 GLN A CA 1
ATOM 1772 C C . GLN A 1 214 ? -23.112 -13.000 24.942 1.00 68.00 214 GLN A C 1
ATOM 1774 O O . GLN A 1 214 ? -23.222 -13.558 26.036 1.00 68.00 214 GLN A O 1
ATOM 1779 N N . THR A 1 215 ? -24.114 -12.307 24.395 1.00 61.16 215 THR A N 1
ATOM 1780 C CA . THR A 1 215 ? -25.464 -12.208 24.971 1.00 61.16 215 THR A CA 1
ATOM 1781 C C . THR A 1 215 ? -26.342 -13.411 24.633 1.00 61.16 215 THR A C 1
ATOM 1783 O O . THR A 1 215 ? -27.075 -13.856 25.511 1.00 61.16 215 THR A O 1
ATOM 1786 N N . ASN A 1 216 ? -26.213 -14.002 23.437 1.00 54.88 216 ASN A N 1
ATOM 1787 C CA . ASN A 1 216 ? -26.946 -15.218 23.041 1.00 54.88 216 ASN A CA 1
ATOM 1788 C C . ASN A 1 216 ? -26.850 -16.385 24.052 1.00 54.88 216 ASN A C 1
ATOM 1790 O O . ASN A 1 216 ? -27.886 -16.867 24.496 1.00 54.88 216 ASN A O 1
ATOM 1794 N N . PRO A 1 217 ? -25.656 -16.817 24.504 1.00 53.59 217 PRO A N 1
ATOM 1795 C CA . PRO A 1 217 ? -25.533 -17.925 25.450 1.00 53.59 217 PRO A CA 1
ATOM 1796 C C . PRO A 1 217 ? -25.997 -17.559 26.867 1.00 53.59 217 PRO A C 1
ATOM 1798 O O . PRO A 1 217 ? -26.210 -18.448 27.682 1.00 53.59 217 PRO A O 1
ATOM 1801 N N . LYS A 1 218 ? -26.140 -16.266 27.197 1.00 48.72 218 LYS A N 1
ATOM 1802 C CA . LYS A 1 218 ? -26.666 -15.824 28.499 1.00 48.72 218 LYS A CA 1
ATOM 1803 C C . LYS A 1 218 ? -28.191 -15.817 28.533 1.00 48.72 218 LYS A C 1
ATOM 1805 O O . LYS A 1 218 ? -28.751 -16.145 29.569 1.00 48.72 218 LYS A O 1
ATOM 1810 N N . GLN A 1 219 ? -28.845 -15.497 27.416 1.00 47.19 219 GLN A N 1
ATOM 1811 C CA . GLN A 1 219 ? -30.304 -15.555 27.314 1.00 47.19 219 GLN A CA 1
ATOM 1812 C C . GLN A 1 219 ? -30.823 -16.998 27.337 1.00 47.19 219 GLN A C 1
ATOM 1814 O O . GLN A 1 219 ? -31.789 -17.262 28.043 1.00 47.19 219 GLN A O 1
ATOM 1819 N N . GLU A 1 220 ? -30.126 -17.947 26.702 1.00 47.66 220 GLU A N 1
ATOM 1820 C CA . GLU A 1 220 ? -30.480 -19.376 26.798 1.00 47.66 220 GLU A CA 1
ATOM 1821 C C . GLU A 1 220 ? -30.338 -19.925 28.237 1.00 47.66 220 GLU A C 1
ATOM 1823 O O . GLU A 1 220 ? -31.153 -20.730 28.678 1.00 47.66 220 GLU A O 1
ATOM 1828 N N . LEU A 1 221 ? -29.356 -19.449 29.016 1.00 48.72 221 LEU A N 1
ATOM 1829 C CA . LEU A 1 221 ? -29.158 -19.852 30.421 1.00 48.72 221 LEU A CA 1
ATOM 1830 C C . LEU A 1 221 ? -30.127 -19.183 31.414 1.00 48.72 221 LEU A C 1
ATOM 1832 O O . LEU A 1 221 ? -30.377 -19.730 32.493 1.00 48.72 221 LEU A O 1
ATOM 1836 N N . GLU A 1 222 ? -30.642 -17.994 31.095 1.00 45.78 222 GLU A N 1
ATOM 1837 C CA . GLU A 1 222 ? -31.656 -17.323 31.914 1.00 45.78 222 GLU A CA 1
ATOM 1838 C C . GLU A 1 222 ? -33.059 -17.863 31.617 1.00 45.78 222 GLU A C 1
ATOM 1840 O O . GLU A 1 222 ? -33.798 -18.120 32.565 1.00 45.78 222 GLU A O 1
ATOM 1845 N N . GLU A 1 223 ? -33.410 -18.150 30.358 1.00 44.94 223 GLU A N 1
ATOM 1846 C CA . GLU A 1 223 ? -34.711 -18.746 30.009 1.00 44.94 223 GLU A CA 1
ATOM 1847 C C . GLU A 1 223 ? -34.896 -20.163 30.587 1.00 44.94 223 GLU A C 1
ATOM 1849 O O . GLU A 1 223 ? -35.984 -20.482 31.078 1.00 44.94 223 GLU A O 1
ATOM 1854 N N . ASP A 1 224 ? -33.832 -20.971 30.674 1.00 43.62 224 ASP A N 1
ATOM 1855 C CA . ASP A 1 224 ? -33.882 -22.289 31.331 1.00 43.62 224 ASP A CA 1
ATOM 1856 C C . ASP A 1 224 ? -34.043 -22.209 32.865 1.00 43.62 224 ASP A C 1
ATOM 1858 O O . ASP A 1 224 ? -34.561 -23.139 33.491 1.00 43.62 224 ASP A O 1
ATOM 1862 N N . ASN A 1 225 ? -33.665 -21.092 33.501 1.00 40.25 225 ASN A N 1
ATOM 1863 C CA . ASN A 1 225 ? -33.826 -20.910 34.951 1.00 40.25 225 ASN A CA 1
ATOM 1864 C C . ASN A 1 225 ? -35.222 -20.418 35.363 1.00 40.25 225 ASN A C 1
ATOM 1866 O O . ASN A 1 225 ? -35.603 -20.580 36.525 1.00 40.25 225 ASN A O 1
ATOM 1870 N N . TYR A 1 226 ? -36.019 -19.870 34.441 1.00 43.28 226 TYR A N 1
ATOM 1871 C CA . TYR A 1 226 ? -37.382 -19.423 34.750 1.00 43.28 226 TYR A CA 1
ATOM 1872 C C . TYR A 1 226 ? -38.438 -20.537 34.657 1.00 43.28 226 TYR A C 1
ATOM 1874 O O . TYR A 1 226 ? -39.553 -20.353 35.149 1.00 43.28 226 TYR A O 1
ATOM 1882 N N . HIS A 1 227 ? -38.100 -21.717 34.120 1.00 43.41 227 HIS A N 1
ATOM 1883 C CA . HIS A 1 227 ? -39.061 -22.810 33.917 1.00 43.41 227 HIS A CA 1
ATOM 1884 C C . HIS A 1 227 ? -38.971 -23.999 34.890 1.00 43.41 227 HIS A C 1
ATOM 1886 O O . HIS A 1 227 ? -39.762 -24.936 34.772 1.00 43.41 227 HIS A O 1
ATOM 1892 N N . LEU A 1 228 ? -38.110 -23.960 35.913 1.00 46.16 228 LEU A N 1
ATOM 1893 C CA . LEU A 1 228 ? -37.960 -25.066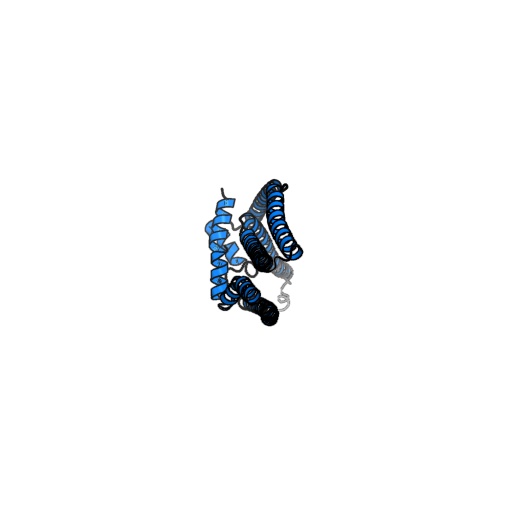 36.873 1.00 46.16 228 LEU A CA 1
ATOM 1894 C C . LEU A 1 228 ? -38.081 -24.636 38.345 1.00 46.16 228 LEU A C 1
ATOM 1896 O O . LEU A 1 228 ? -37.269 -25.002 39.189 1.00 46.16 228 LEU A O 1
ATOM 1900 N N . VAL A 1 229 ? -39.175 -23.956 38.700 1.00 45.75 229 VAL A N 1
ATOM 1901 C CA . VAL A 1 229 ? -39.702 -24.019 40.078 1.00 45.75 229 VAL A CA 1
ATOM 1902 C C . VAL A 1 229 ? -40.726 -25.153 40.142 1.00 45.75 229 VAL A C 1
ATOM 1904 O O . VAL A 1 229 ? -41.938 -24.945 40.138 1.00 45.75 229 VAL A O 1
ATOM 1907 N N . LEU A 1 230 ? -40.230 -26.392 40.158 1.00 46.66 230 LEU A N 1
ATOM 1908 C CA . LEU A 1 230 ? -41.040 -27.545 40.549 1.00 46.66 230 LEU A CA 1
ATOM 1909 C C . LEU A 1 230 ? -41.335 -27.440 42.056 1.00 46.66 230 LEU A C 1
ATOM 1911 O O . LEU A 1 230 ? -40.402 -27.250 42.841 1.00 46.66 230 LEU A O 1
ATOM 1915 N N . PRO A 1 231 ? -42.597 -27.572 42.502 1.00 40.44 231 PRO A N 1
ATOM 1916 C CA . PRO A 1 231 ? -42.913 -27.504 43.920 1.00 40.44 231 PRO A CA 1
ATOM 1917 C C . PRO A 1 231 ? -42.266 -28.679 44.666 1.00 40.44 231 PRO A C 1
ATOM 1919 O O . PRO A 1 231 ? -42.326 -29.831 44.227 1.00 40.44 231 PRO A O 1
ATOM 1922 N N . SER A 1 232 ? -41.659 -28.382 45.818 1.00 43.59 232 SER A N 1
ATOM 1923 C CA . SER A 1 232 ? -41.050 -29.372 46.710 1.00 43.59 232 SER A CA 1
ATOM 1924 C C . SER A 1 232 ? -42.090 -30.400 47.165 1.00 43.59 232 SER A C 1
ATOM 1926 O O . SER A 1 232 ? -42.969 -30.123 47.980 1.00 43.59 232 SER A O 1
ATOM 1928 N N . ARG A 1 233 ? -41.984 -31.630 46.654 1.00 45.16 233 ARG A N 1
ATOM 1929 C CA . ARG A 1 233 ? -42.722 -32.802 47.145 1.00 45.16 233 ARG A CA 1
ATOM 1930 C C . ARG A 1 233 ? -42.073 -33.316 48.439 1.00 45.16 233 ARG A C 1
ATOM 1932 O O . ARG A 1 233 ? -41.501 -34.401 48.447 1.00 45.16 233 ARG A O 1
ATOM 1939 N N . LYS A 1 234 ? -42.124 -32.547 49.532 1.00 46.00 234 LYS A N 1
ATOM 1940 C CA . LYS A 1 234 ? -41.733 -33.054 50.865 1.00 46.00 234 LYS A CA 1
ATOM 1941 C C . LYS A 1 234 ? -42.640 -32.698 52.047 1.00 46.00 234 LYS A C 1
ATOM 1943 O O . LYS A 1 234 ? -42.350 -33.175 53.133 1.00 46.00 234 LYS A O 1
ATOM 1948 N N . ASP A 1 235 ? -43.798 -32.073 51.824 1.00 53.69 235 ASP A N 1
ATOM 1949 C CA . ASP A 1 235 ? -44.830 -31.909 52.868 1.00 53.69 235 ASP A CA 1
ATOM 1950 C C . ASP A 1 235 ? -46.062 -32.794 52.622 1.00 53.69 235 ASP A C 1
ATOM 1952 O O . ASP A 1 235 ? -47.205 -32.344 52.568 1.00 53.69 235 ASP A O 1
ATOM 1956 N N . LYS A 1 236 ? -45.832 -34.099 52.457 1.00 46.69 236 LYS A N 1
ATOM 1957 C CA . LYS A 1 236 ? -46.857 -35.125 52.691 1.00 46.69 236 LYS A CA 1
ATOM 1958 C C . LYS A 1 236 ? -46.204 -36.288 53.426 1.00 46.69 236 LYS A C 1
ATOM 1960 O O . LYS A 1 236 ? -45.428 -37.028 52.830 1.00 46.69 236 LYS A O 1
ATOM 1965 N N . HIS A 1 237 ? -46.581 -36.423 54.695 1.00 41.28 237 HIS A N 1
ATOM 1966 C CA . HIS A 1 237 ? -46.163 -37.421 55.684 1.00 41.28 237 HIS A CA 1
ATOM 1967 C C . HIS A 1 237 ? -44.921 -37.063 56.513 1.00 41.28 237 HIS A C 1
ATOM 1969 O O . HIS A 1 237 ? -43.831 -37.586 56.287 1.00 41.28 237 HIS A O 1
ATOM 1975 N N . LYS A 1 238 ? -45.137 -36.270 57.566 1.00 36.97 238 LYS A N 1
ATOM 1976 C CA . LYS A 1 238 ? -45.094 -36.759 58.953 1.00 36.97 238 LYS A CA 1
ATOM 1977 C C . LYS A 1 238 ? -45.834 -35.804 59.877 1.00 36.97 238 LYS A C 1
ATOM 1979 O O . LYS A 1 238 ? -45.732 -34.586 59.636 1.00 36.97 238 LYS A O 1
#

Radius of gyration: 28.66 Å; chains: 1; bounding box: 75×56×95 Å